Protein AF-A0A8H8IXI6-F1 (afdb_monomer_lite)

Sequence (315 aa):
MAAQLILMHILGVKNQLLLSSFLSTVNYLSDKITDVFVSDLVTPDGDLDQAAFNRTLGPLLLQSGLSMNDQWQRLVDLVQTNMTATNATELDDQSATQLTLIWFFRMQMSSILNSYINFMDNETVADELQQTYSNYQNNYTFAYQDIDPNLNLNIFAGFFWDLIHASVNNARYIMALCGLTFICLATLNLIQSWPRGKCYSSHSFMRLISCPLPTDRFHWASIISRYLMGFCMLLLLLLNVGKYQTYFAPGSAEDESVNKQRAGVFNWIDSNWVLPTLTLAYAIQFVVDTALVYIAVWYTRKSHPSIAKTIEKSH

Foldseek 3Di:
DVVVVVVLLVVLVLLLVLLLVLVVLLVVLVVQLVCLVVPQCDDVVRDRPPVVSCVRNQVSCVVLVHHPVVLVVLLVVLVVVVCVVVVHPDDDPVRNVLSVVLSSLLSSLSSSVSSLCVRPNPVLDDPVLVVLNVCSSPPPVSSSLCVPPVNLPVSSLVSSQVSCVVSVVSSLVSLLVVLVVLLVVLVVLVVVLPDPPDPPDDDDPPCPPPDPDRPQPLSVQLSVLSNVLSVVSVVLSVLCPFPDNTLDFRDPPPPVVRVVRYRSNSVCSVVVCPVVVVVVSVVVSVVSNVVSVVVRVVVVCVVCVVVVVVVVVVD

Radius of gyration: 29.86 Å; chains: 1; bounding box: 89×43×88 Å

pLDDT: mean 72.25, std 13.86, range [38.69, 92.44]

Structure (mmCIF, N/CA/C/O backbone):
data_AF-A0A8H8IXI6-F1
#
_entry.id   AF-A0A8H8IXI6-F1
#
loop_
_atom_site.group_PDB
_atom_site.id
_atom_site.type_symbol
_atom_site.label_atom_id
_atom_site.label_alt_id
_atom_site.label_comp_id
_atom_site.label_asym_id
_atom_site.label_entity_id
_atom_site.label_seq_id
_atom_site.pdbx_PDB_ins_code
_atom_site.Cartn_x
_atom_site.Cartn_y
_atom_site.Cartn_z
_atom_site.occupancy
_atom_site.B_iso_or_equiv
_atom_site.auth_seq_id
_atom_site.auth_comp_id
_atom_site.auth_asym_id
_atom_site.auth_atom_id
_atom_site.pdbx_PDB_model_num
ATOM 1 N N . MET A 1 1 ? 28.473 -10.969 -13.145 1.00 52.31 1 MET A N 1
ATOM 2 C CA . MET A 1 1 ? 27.958 -9.581 -13.181 1.00 52.31 1 MET A CA 1
ATOM 3 C C . MET A 1 1 ? 26.557 -9.497 -13.799 1.00 52.31 1 MET A C 1
ATOM 5 O O . MET A 1 1 ? 25.650 -9.081 -13.097 1.00 52.31 1 MET A O 1
ATOM 9 N N . ALA A 1 2 ? 26.319 -9.977 -15.031 1.00 53.59 2 ALA A N 1
ATOM 10 C CA . ALA A 1 2 ? 24.972 -9.979 -15.639 1.00 53.59 2 ALA A CA 1
ATOM 11 C C . ALA A 1 2 ? 23.914 -10.776 -14.838 1.00 53.59 2 ALA A C 1
ATOM 13 O O . ALA A 1 2 ? 22.802 -10.301 -14.649 1.00 53.59 2 ALA A O 1
ATOM 14 N N . ALA A 1 3 ? 24.277 -11.939 -14.285 1.00 55.31 3 ALA A N 1
ATOM 15 C CA . ALA A 1 3 ? 23.362 -12.753 -13.475 1.00 55.31 3 ALA A CA 1
ATOM 16 C C . ALA A 1 3 ? 22.907 -12.063 -12.170 1.00 55.31 3 ALA A C 1
ATOM 18 O O . ALA A 1 3 ? 21.749 -12.182 -11.787 1.00 55.31 3 ALA A O 1
ATOM 19 N N . GLN A 1 4 ? 23.787 -11.295 -11.516 1.00 60.34 4 GLN A N 1
ATOM 20 C CA . GLN A 1 4 ? 23.442 -10.537 -10.302 1.00 60.34 4 GLN A CA 1
ATOM 21 C C . GLN A 1 4 ? 22.492 -9.373 -10.611 1.00 60.34 4 GLN A C 1
ATOM 23 O O . GLN A 1 4 ? 21.571 -9.114 -9.845 1.00 60.34 4 GLN A O 1
ATOM 28 N N . LEU A 1 5 ? 22.672 -8.716 -11.760 1.00 62.56 5 LEU A N 1
ATOM 29 C CA . LEU A 1 5 ? 21.775 -7.660 -12.235 1.00 62.56 5 LEU A CA 1
ATOM 30 C C . LEU A 1 5 ? 20.372 -8.186 -12.559 1.00 62.56 5 LEU A C 1
ATOM 32 O O . LEU A 1 5 ? 19.386 -7.540 -12.206 1.00 62.56 5 LEU A O 1
ATOM 36 N N . ILE A 1 6 ? 20.285 -9.361 -13.190 1.00 68.31 6 ILE A N 1
ATOM 37 C CA . ILE A 1 6 ? 19.008 -10.023 -13.493 1.00 68.31 6 ILE A CA 1
ATOM 38 C C . ILE A 1 6 ? 18.300 -10.432 -12.198 1.00 68.31 6 ILE A C 1
ATOM 40 O O . ILE A 1 6 ? 17.115 -10.153 -12.040 1.00 68.31 6 ILE A O 1
ATOM 44 N N . LEU A 1 7 ? 19.027 -11.027 -11.247 1.00 68.69 7 LEU A N 1
ATOM 45 C CA . LEU A 1 7 ? 18.467 -11.418 -9.952 1.00 68.69 7 LEU A CA 1
ATOM 46 C C . LEU A 1 7 ? 17.900 -10.206 -9.196 1.00 68.69 7 LEU A C 1
ATOM 48 O O . LEU A 1 7 ? 16.781 -10.265 -8.694 1.00 68.69 7 LEU A O 1
ATOM 52 N N . MET A 1 8 ? 18.639 -9.092 -9.172 1.00 67.25 8 MET A N 1
ATOM 53 C CA . MET A 1 8 ? 18.203 -7.847 -8.535 1.00 67.25 8 MET A CA 1
ATOM 54 C C . MET A 1 8 ? 16.938 -7.270 -9.191 1.00 67.25 8 MET A C 1
ATOM 56 O O . MET A 1 8 ? 16.041 -6.814 -8.487 1.00 67.25 8 MET A O 1
ATOM 60 N N . HIS A 1 9 ? 16.830 -7.338 -10.523 1.00 67.81 9 HIS A N 1
ATOM 61 C CA . HIS A 1 9 ? 15.624 -6.910 -11.241 1.00 67.81 9 HIS A CA 1
ATOM 62 C C . HIS A 1 9 ? 14.419 -7.797 -10.927 1.00 67.81 9 HIS A C 1
ATOM 64 O O . HIS A 1 9 ? 13.338 -7.278 -10.670 1.00 67.81 9 HIS A O 1
ATOM 70 N N . ILE A 1 10 ? 14.595 -9.120 -10.905 1.00 77.06 10 ILE A N 1
ATOM 71 C CA . ILE A 1 10 ? 13.510 -10.063 -10.595 1.00 77.06 10 ILE A CA 1
ATOM 72 C C . ILE A 1 10 ? 13.011 -9.865 -9.161 1.00 77.06 10 ILE A C 1
ATOM 74 O O . ILE A 1 10 ? 11.803 -9.807 -8.939 1.00 77.06 10 ILE A O 1
ATOM 78 N N . LEU A 1 11 ? 13.925 -9.707 -8.198 1.00 71.62 11 LEU A N 1
ATOM 79 C CA . LEU A 1 11 ? 13.585 -9.368 -6.813 1.00 71.62 11 LEU A CA 1
ATOM 80 C C . LEU A 1 11 ? 12.801 -8.055 -6.737 1.00 71.62 11 LEU A C 1
ATOM 82 O O . LEU A 1 11 ? 11.817 -7.960 -6.009 1.00 71.62 11 LEU A O 1
ATOM 86 N N . GLY A 1 12 ? 13.198 -7.064 -7.533 1.00 70.31 12 GLY A N 1
ATOM 87 C CA . GLY A 1 12 ? 12.502 -5.791 -7.573 1.00 70.31 12 GLY A CA 1
ATOM 88 C C . GLY A 1 12 ? 11.086 -5.873 -8.143 1.00 70.31 12 GLY A C 1
ATOM 89 O O . GLY A 1 12 ? 10.153 -5.348 -7.538 1.00 70.31 12 GLY A O 1
ATOM 90 N N . VAL A 1 13 ? 10.908 -6.596 -9.253 1.00 74.88 13 VAL A N 1
ATOM 91 C CA . VAL A 1 13 ? 9.587 -6.848 -9.853 1.00 74.88 13 VAL A CA 1
ATOM 92 C C . VAL A 1 13 ? 8.697 -7.642 -8.898 1.00 74.88 13 VAL A C 1
ATOM 94 O O . VAL A 1 13 ? 7.527 -7.299 -8.745 1.00 74.88 13 VAL A O 1
ATOM 97 N N . LYS A 1 14 ? 9.245 -8.653 -8.207 1.00 81.56 14 LYS A N 1
ATOM 98 C CA . LYS A 1 14 ? 8.522 -9.408 -7.172 1.00 81.56 14 LYS A CA 1
ATOM 99 C C . LYS A 1 14 ? 7.991 -8.467 -6.089 1.00 81.56 14 LYS A C 1
ATOM 101 O O . LYS A 1 14 ? 6.793 -8.470 -5.831 1.00 81.56 14 LYS A O 1
ATOM 106 N N . ASN A 1 15 ? 8.853 -7.647 -5.490 1.00 78.00 15 ASN A N 1
ATOM 107 C CA . ASN A 1 15 ? 8.463 -6.755 -4.394 1.00 78.00 15 ASN A CA 1
ATOM 108 C C . ASN A 1 15 ? 7.409 -5.728 -4.831 1.00 78.00 15 ASN A C 1
ATOM 110 O O . ASN A 1 15 ? 6.482 -5.427 -4.084 1.00 78.00 15 ASN A O 1
ATOM 114 N N . GLN A 1 16 ? 7.517 -5.223 -6.059 1.00 77.00 16 GLN A N 1
ATOM 115 C CA . GLN A 1 16 ? 6.549 -4.286 -6.617 1.00 77.00 16 GLN A CA 1
ATOM 116 C C . GLN A 1 16 ? 5.191 -4.939 -6.902 1.00 77.00 16 GLN A C 1
ATOM 118 O O . GLN A 1 16 ? 4.153 -4.331 -6.646 1.00 77.00 16 GLN A O 1
ATOM 123 N N . LEU A 1 17 ? 5.191 -6.179 -7.399 1.00 81.81 17 LEU A N 1
ATOM 124 C CA . LEU A 1 17 ? 3.972 -6.947 -7.638 1.00 81.81 17 LEU A CA 1
ATOM 125 C C . LEU A 1 17 ? 3.277 -7.312 -6.324 1.00 81.81 17 LEU A C 1
ATOM 127 O O . LEU A 1 17 ? 2.059 -7.176 -6.234 1.00 81.81 17 LEU A O 1
ATOM 131 N N . LEU A 1 18 ? 4.040 -7.709 -5.302 1.00 84.88 18 LEU A N 1
ATOM 132 C CA . LEU A 1 18 ? 3.511 -7.972 -3.963 1.00 84.88 18 LEU A CA 1
ATOM 133 C C . LEU A 1 18 ? 2.895 -6.711 -3.353 1.00 84.88 18 LEU A C 1
ATOM 135 O O . LEU A 1 18 ? 1.753 -6.759 -2.909 1.00 84.88 18 LEU A O 1
ATOM 139 N N . LEU A 1 19 ? 3.593 -5.571 -3.411 1.00 83.88 19 LEU A N 1
ATOM 140 C CA . LEU A 1 19 ? 3.079 -4.302 -2.892 1.00 83.88 19 LEU A CA 1
ATOM 141 C C . LEU A 1 19 ? 1.809 -3.848 -3.623 1.00 83.88 19 LEU A C 1
ATOM 143 O O . LEU A 1 19 ? 0.841 -3.467 -2.977 1.00 83.88 19 LEU A O 1
ATOM 147 N N . SER A 1 20 ? 1.788 -3.900 -4.957 1.00 81.44 20 SER A N 1
ATOM 148 C CA . SER A 1 20 ? 0.610 -3.510 -5.745 1.00 81.44 20 SER A CA 1
ATOM 149 C C . SER A 1 20 ? -0.580 -4.439 -5.486 1.00 81.44 20 SER A C 1
ATOM 151 O O . SER A 1 20 ? -1.699 -3.960 -5.315 1.00 81.44 20 SER A O 1
ATOM 153 N N . SER A 1 21 ? -0.340 -5.750 -5.377 1.00 85.38 21 SER A N 1
ATOM 154 C CA . SER A 1 21 ? -1.388 -6.729 -5.054 1.00 85.38 21 SER A CA 1
ATOM 155 C C . SER A 1 21 ? -1.937 -6.519 -3.643 1.00 85.38 21 SER A C 1
ATOM 157 O O . SER A 1 21 ? -3.152 -6.545 -3.449 1.00 85.38 21 SER A O 1
ATOM 159 N N . PHE A 1 22 ? -1.057 -6.250 -2.676 1.00 88.88 22 PHE A N 1
ATOM 160 C CA . PHE A 1 22 ? -1.434 -5.900 -1.310 1.00 88.88 22 PHE A CA 1
ATOM 161 C C . PHE A 1 22 ? -2.292 -4.632 -1.274 1.00 88.88 22 PHE A C 1
ATOM 163 O O . PHE A 1 22 ? -3.401 -4.677 -0.753 1.00 88.88 22 PHE A O 1
ATOM 170 N N . LEU A 1 23 ? -1.827 -3.530 -1.875 1.00 85.50 23 LEU A N 1
ATOM 171 C CA . LEU A 1 23 ? -2.559 -2.258 -1.890 1.00 85.50 23 LEU A CA 1
ATOM 172 C C . LEU A 1 23 ? -3.927 -2.403 -2.562 1.00 85.50 23 LEU A C 1
ATOM 174 O O . LEU A 1 23 ? -4.925 -1.932 -2.027 1.00 85.50 23 LEU A O 1
ATOM 178 N N . SER A 1 24 ? -4.002 -3.116 -3.689 1.00 85.25 24 SER A N 1
ATOM 179 C CA . SER A 1 24 ? -5.278 -3.384 -4.357 1.00 85.25 24 SER A CA 1
ATOM 180 C C . SER A 1 24 ? -6.221 -4.219 -3.489 1.00 85.25 24 SER A C 1
ATOM 182 O O . SER A 1 24 ? -7.426 -3.979 -3.502 1.00 85.25 24 SER A O 1
ATOM 184 N N . THR A 1 25 ? -5.691 -5.199 -2.753 1.00 87.25 25 THR A N 1
ATOM 185 C CA . THR A 1 25 ? -6.485 -6.052 -1.858 1.00 87.25 25 THR A CA 1
ATOM 186 C C . THR A 1 25 ? -6.991 -5.255 -0.662 1.00 87.25 25 THR A C 1
ATOM 188 O O . THR A 1 25 ? -8.169 -5.341 -0.334 1.00 87.25 25 THR A O 1
ATOM 191 N N . VAL A 1 26 ? -6.132 -4.443 -0.041 1.00 86.81 26 VAL A N 1
ATOM 192 C CA . VAL A 1 26 ? -6.511 -3.594 1.091 1.00 86.81 26 VAL A CA 1
ATOM 193 C C . VAL A 1 26 ? -7.528 -2.541 0.682 1.00 86.81 26 VAL A C 1
ATOM 195 O O . VAL A 1 26 ? -8.508 -2.386 1.396 1.00 86.81 26 VAL A O 1
ATOM 198 N N . ASN A 1 27 ? -7.349 -1.866 -0.456 1.00 85.25 27 ASN A N 1
ATOM 199 C CA . ASN A 1 27 ? -8.327 -0.887 -0.930 1.00 85.25 27 ASN A CA 1
ATOM 200 C C . ASN A 1 27 ? -9.682 -1.556 -1.178 1.00 85.25 27 ASN A C 1
ATOM 202 O O . ASN A 1 27 ? -10.689 -1.107 -0.648 1.00 85.25 27 ASN A O 1
ATOM 206 N N . TYR A 1 28 ? -9.702 -2.700 -1.871 1.00 86.25 28 TYR A N 1
ATOM 207 C CA . TYR A 1 28 ? -10.937 -3.459 -2.082 1.00 86.25 28 TYR A CA 1
ATOM 208 C C . TYR A 1 28 ? -11.609 -3.881 -0.765 1.00 86.25 28 TYR A C 1
ATOM 210 O O . TYR A 1 28 ? -12.820 -3.730 -0.618 1.00 86.25 28 TYR A O 1
ATOM 218 N N . LEU A 1 29 ? -10.840 -4.414 0.191 1.00 85.94 29 LEU A N 1
ATOM 219 C CA . LEU A 1 29 ? -11.365 -4.846 1.487 1.00 85.94 29 LEU A CA 1
ATOM 220 C C . LEU A 1 29 ? -11.863 -3.663 2.318 1.00 85.94 29 LEU A C 1
ATOM 222 O O . LEU A 1 29 ? -12.953 -3.741 2.871 1.00 85.94 29 LEU A O 1
ATOM 226 N N . SER A 1 30 ? -11.087 -2.583 2.397 1.00 85.69 30 SER A N 1
ATOM 227 C CA . SER A 1 30 ? -11.441 -1.367 3.130 1.00 85.69 30 SER A CA 1
ATOM 228 C C . SER A 1 30 ? -12.716 -0.747 2.569 1.00 85.69 30 SER A C 1
ATOM 230 O O . SER A 1 30 ? -13.654 -0.503 3.326 1.00 85.69 30 SER A O 1
ATOM 232 N N . ASP A 1 31 ? -12.797 -0.590 1.246 1.00 84.62 31 ASP A N 1
ATOM 233 C CA . ASP A 1 31 ? -13.971 -0.035 0.573 1.00 84.62 31 ASP A CA 1
ATOM 234 C C . ASP A 1 31 ? -15.195 -0.918 0.813 1.00 84.62 31 ASP A C 1
ATOM 236 O O . ASP A 1 31 ? -16.242 -0.420 1.202 1.00 84.62 31 ASP A O 1
ATOM 240 N N . LYS A 1 32 ? -15.076 -2.245 0.671 1.00 84.00 32 LYS A N 1
ATOM 241 C CA . LYS A 1 32 ? -16.214 -3.157 0.871 1.00 84.00 32 LYS A CA 1
ATOM 242 C C . LYS A 1 32 ? -16.665 -3.254 2.324 1.00 84.00 32 LYS A C 1
ATOM 244 O O . LYS A 1 32 ? -17.862 -3.337 2.573 1.00 84.00 32 LYS A O 1
ATOM 249 N N . ILE A 1 33 ? -15.735 -3.249 3.277 1.00 83.56 33 ILE A N 1
ATOM 250 C CA . ILE A 1 33 ? -16.061 -3.241 4.709 1.00 83.56 33 ILE A CA 1
ATOM 251 C C . ILE A 1 33 ? -16.727 -1.911 5.083 1.00 83.56 33 ILE A C 1
ATOM 253 O O . ILE A 1 33 ? -17.710 -1.913 5.820 1.00 83.56 33 ILE A O 1
ATOM 257 N N . THR A 1 34 ? -16.236 -0.792 4.545 1.00 83.44 34 THR A N 1
ATOM 258 C CA . THR A 1 34 ? -16.829 0.536 4.752 1.00 83.44 34 THR A CA 1
ATOM 259 C C . THR A 1 34 ? -18.205 0.636 4.105 1.00 83.44 34 THR A C 1
ATOM 261 O O . THR A 1 34 ? -19.131 1.085 4.765 1.00 83.44 34 THR A O 1
ATOM 264 N N . ASP A 1 35 ? -18.370 0.154 2.871 1.00 82.19 35 ASP A N 1
ATOM 265 C CA . ASP A 1 35 ? -19.658 0.085 2.176 1.00 82.19 35 ASP A CA 1
ATOM 266 C C . ASP A 1 35 ? -20.678 -0.659 3.039 1.00 82.19 35 ASP A C 1
ATOM 268 O O . ASP A 1 35 ? -21.702 -0.089 3.377 1.00 82.19 35 ASP A O 1
ATOM 272 N N . VAL A 1 36 ? -20.375 -1.884 3.484 1.00 79.25 36 VAL A N 1
ATOM 273 C CA . VAL A 1 36 ? -21.282 -2.668 4.345 1.00 79.25 36 VAL A CA 1
ATOM 274 C C . VAL A 1 36 ? -21.598 -1.922 5.643 1.00 79.25 36 VAL A C 1
ATOM 276 O O . VAL A 1 36 ? -22.738 -1.923 6.102 1.00 79.25 36 VAL A O 1
ATOM 279 N N . PHE A 1 37 ? -20.609 -1.251 6.232 1.00 75.31 37 PHE A N 1
ATOM 280 C CA . PHE A 1 37 ? -20.805 -0.496 7.464 1.00 75.31 37 PHE A CA 1
ATOM 281 C C . PHE A 1 37 ? -21.613 0.801 7.264 1.00 75.31 37 PHE A C 1
ATOM 283 O O . PHE A 1 37 ? -22.289 1.250 8.178 1.00 75.31 37 PHE A O 1
ATOM 290 N N . VAL A 1 38 ? -21.577 1.423 6.089 1.00 72.56 38 VAL A N 1
ATOM 291 C CA . VAL A 1 38 ? -22.295 2.680 5.821 1.00 72.56 38 VAL A CA 1
ATOM 292 C C . VAL A 1 38 ? -23.664 2.425 5.177 1.00 72.56 38 VAL A C 1
ATOM 294 O O . VAL A 1 38 ? -24.621 3.130 5.487 1.00 72.56 38 VAL A O 1
ATOM 297 N N . SER A 1 39 ? -23.781 1.425 4.298 1.00 65.44 39 SER A N 1
ATOM 298 C CA . SER A 1 39 ? -24.982 1.140 3.503 1.00 65.44 39 SER A CA 1
ATOM 299 C C . SER A 1 39 ? -25.914 0.103 4.123 1.00 65.44 39 SER A C 1
ATOM 301 O O . SER A 1 39 ? -27.126 0.279 4.040 1.00 65.44 39 SER A O 1
ATOM 303 N N . ASP A 1 40 ? -25.390 -0.959 4.749 1.00 56.59 40 ASP A N 1
ATOM 304 C CA . ASP A 1 40 ? -26.217 -2.068 5.272 1.00 56.59 40 ASP A CA 1
ATOM 305 C C . ASP A 1 40 ? -26.633 -1.862 6.742 1.00 56.59 40 ASP A C 1
ATOM 307 O O . ASP A 1 40 ? -27.417 -2.634 7.294 1.00 56.59 40 ASP A O 1
ATOM 311 N N . LEU A 1 41 ? -26.144 -0.789 7.372 1.00 51.50 41 LEU A N 1
ATOM 312 C CA . LEU A 1 41 ? -26.546 -0.329 8.706 1.00 51.50 41 LEU A CA 1
ATOM 313 C C . LEU A 1 41 ? -27.837 0.511 8.695 1.00 51.50 41 LEU A C 1
ATOM 315 O O . LEU A 1 41 ? -28.390 0.777 9.759 1.00 51.50 41 LEU A O 1
ATOM 319 N N . VAL A 1 42 ? -28.337 0.912 7.519 1.00 48.31 42 VAL A N 1
ATOM 320 C CA . VAL A 1 42 ? -29.533 1.758 7.385 1.00 48.31 42 VAL A CA 1
ATOM 321 C C . VAL A 1 42 ? -30.536 1.098 6.440 1.00 48.31 42 VAL A C 1
ATOM 323 O O . VAL A 1 42 ? -30.567 1.366 5.239 1.00 48.31 42 VAL A O 1
ATOM 326 N N . THR A 1 43 ? -31.402 0.235 6.975 1.00 50.81 43 THR A N 1
ATOM 327 C CA . THR A 1 43 ? -32.654 -0.086 6.274 1.00 50.81 43 THR A CA 1
ATOM 328 C C . THR A 1 43 ? -33.585 1.138 6.298 1.00 50.81 43 THR A C 1
ATOM 330 O O . THR A 1 43 ? -33.440 2.004 7.164 1.00 50.81 43 THR A O 1
ATOM 333 N N . PRO A 1 44 ? -34.573 1.239 5.385 1.00 48.62 44 PRO A N 1
ATOM 334 C CA . PRO A 1 44 ? -35.566 2.321 5.400 1.00 48.62 44 PRO A CA 1
ATOM 335 C C . PRO A 1 44 ? -36.334 2.460 6.727 1.00 48.62 44 PRO A C 1
ATOM 337 O O . PRO A 1 44 ? -36.864 3.535 6.999 1.00 48.62 44 PRO A O 1
ATOM 340 N N . ASP A 1 45 ? -36.361 1.397 7.539 1.00 50.09 45 ASP A N 1
ATOM 341 C CA . ASP A 1 45 ? -37.019 1.331 8.848 1.00 50.09 45 ASP A CA 1
ATOM 342 C C . ASP A 1 45 ? -36.043 1.488 10.038 1.00 50.09 45 ASP A C 1
ATOM 344 O O . ASP A 1 45 ? -36.475 1.480 11.187 1.00 50.09 45 ASP A O 1
ATOM 348 N N . GLY A 1 46 ? -34.738 1.673 9.791 1.00 52.94 46 GLY A N 1
ATOM 349 C CA . GLY A 1 46 ? -33.726 1.914 10.829 1.00 52.94 46 GLY A CA 1
ATOM 350 C C . GLY A 1 46 ? -33.211 0.670 11.564 1.00 52.94 46 GLY A C 1
ATOM 351 O O . GLY A 1 46 ? -32.343 0.803 12.424 1.00 52.94 46 GLY A O 1
ATOM 352 N N . ASP A 1 47 ? -33.687 -0.528 11.213 1.00 53.91 47 ASP A N 1
ATOM 353 C CA . ASP A 1 47 ? -33.223 -1.788 11.799 1.00 53.91 47 ASP A CA 1
ATOM 354 C C . ASP A 1 47 ? -32.048 -2.389 11.014 1.00 53.91 47 ASP A C 1
ATOM 356 O O . ASP A 1 47 ? -32.060 -2.493 9.785 1.00 53.91 47 ASP A O 1
ATOM 360 N N . LEU A 1 48 ? -31.032 -2.841 11.745 1.00 60.28 48 LEU A N 1
ATOM 361 C CA . LEU A 1 48 ? -29.913 -3.619 11.221 1.00 60.28 48 LEU A CA 1
ATOM 362 C C . LEU A 1 48 ? -30.400 -4.981 10.711 1.00 60.28 48 LEU A C 1
ATOM 364 O O . LEU A 1 48 ? -30.780 -5.842 11.510 1.00 60.28 48 LEU A O 1
ATOM 368 N N . ASP A 1 49 ? -30.295 -5.238 9.403 1.00 66.75 49 ASP A N 1
ATOM 369 C CA . ASP A 1 49 ? -30.398 -6.606 8.885 1.00 66.75 49 ASP A CA 1
ATOM 370 C C . ASP A 1 49 ? -29.117 -7.371 9.248 1.00 66.75 49 ASP A C 1
ATOM 372 O O . ASP A 1 49 ? -28.173 -7.509 8.467 1.00 66.75 49 ASP A O 1
ATOM 376 N N . GLN A 1 50 ? -29.083 -7.873 10.484 1.00 65.81 50 GLN A N 1
ATOM 377 C CA . GLN A 1 50 ? -27.970 -8.653 11.023 1.00 65.81 50 GLN A CA 1
ATOM 378 C C . GLN A 1 50 ? -27.639 -9.873 10.154 1.00 65.81 50 GLN A C 1
ATOM 380 O O . GLN A 1 50 ? -26.483 -10.303 10.108 1.00 65.81 50 GLN A O 1
ATOM 385 N N . ALA A 1 51 ? -28.631 -10.443 9.460 1.00 67.31 51 ALA A N 1
ATOM 386 C CA . ALA A 1 51 ? -28.415 -11.591 8.596 1.00 67.31 51 ALA A CA 1
ATOM 387 C C . ALA A 1 51 ? -27.676 -11.180 7.318 1.00 67.31 51 ALA A C 1
ATOM 389 O O . ALA A 1 51 ? -26.718 -11.859 6.949 1.00 67.31 51 ALA A O 1
ATOM 390 N N . ALA A 1 52 ? -28.068 -10.074 6.677 1.00 66.94 52 ALA A N 1
ATOM 391 C CA . ALA A 1 52 ? -27.355 -9.519 5.526 1.00 66.94 52 ALA A CA 1
ATOM 392 C C . ALA A 1 52 ? -25.946 -9.043 5.904 1.00 66.94 52 ALA A C 1
ATOM 394 O O . ALA A 1 52 ? -24.978 -9.439 5.254 1.00 66.94 52 ALA A O 1
ATOM 395 N N . PHE A 1 53 ? -25.814 -8.312 7.013 1.00 71.44 53 PHE A N 1
ATOM 396 C CA . PHE A 1 53 ? -24.531 -7.841 7.531 1.00 71.44 53 PHE A CA 1
ATOM 397 C C . PHE A 1 53 ? -23.543 -8.997 7.748 1.00 71.44 53 PHE A C 1
ATOM 399 O O . PHE A 1 53 ? -22.417 -8.966 7.253 1.00 71.44 53 PHE A O 1
ATOM 406 N N . ASN A 1 54 ? -23.978 -10.077 8.407 1.00 75.44 54 ASN A N 1
ATOM 407 C CA . ASN A 1 54 ? -23.136 -11.253 8.634 1.00 75.44 54 ASN A CA 1
ATOM 408 C C . ASN A 1 54 ? -22.803 -11.997 7.325 1.00 75.44 54 ASN A C 1
ATOM 410 O O . ASN A 1 54 ? -21.679 -12.469 7.137 1.00 75.44 54 ASN A O 1
ATOM 414 N N . ARG A 1 55 ? -23.754 -12.075 6.383 1.00 78.44 55 ARG A N 1
ATOM 415 C CA . ARG A 1 55 ? -23.545 -12.742 5.087 1.00 78.44 55 ARG A CA 1
ATOM 416 C C . ARG A 1 55 ? -22.521 -12.027 4.213 1.00 78.44 55 ARG A C 1
ATOM 418 O O . ARG A 1 55 ? -21.825 -12.704 3.459 1.00 78.44 55 ARG A O 1
ATOM 425 N N . THR A 1 56 ? -22.440 -10.702 4.307 1.00 80.88 56 THR A N 1
ATOM 426 C CA . THR A 1 56 ? -21.545 -9.883 3.482 1.00 80.88 56 THR A CA 1
ATOM 427 C C . THR A 1 56 ?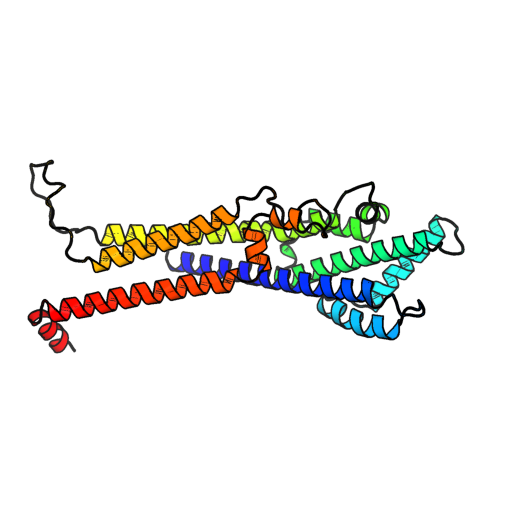 -20.197 -9.654 4.162 1.00 80.88 56 THR A C 1
ATOM 429 O O . THR A 1 56 ? -19.156 -9.832 3.529 1.00 80.88 56 THR A O 1
ATOM 432 N N . LEU A 1 57 ? -20.184 -9.339 5.462 1.00 81.50 57 LEU A N 1
ATOM 433 C CA . LEU A 1 57 ? -18.951 -9.070 6.205 1.00 81.50 57 LEU A CA 1
ATOM 434 C C . LEU A 1 57 ? -18.154 -10.349 6.501 1.00 81.50 57 LEU A C 1
ATOM 436 O O . LEU A 1 57 ? -16.927 -10.340 6.424 1.00 81.50 57 LEU A O 1
ATOM 440 N N . GLY A 1 58 ? -18.831 -11.467 6.784 1.00 84.31 58 GLY A N 1
ATOM 441 C CA . GLY A 1 58 ? -18.183 -12.739 7.117 1.00 84.31 58 GLY A CA 1
ATOM 442 C C . GLY A 1 58 ? -17.170 -13.212 6.063 1.00 84.31 58 GLY A C 1
ATOM 443 O O . GLY A 1 58 ? -16.014 -13.455 6.411 1.00 84.31 58 GLY A O 1
ATOM 444 N N . PRO A 1 59 ? -17.544 -13.308 4.773 1.00 87.88 59 PRO A N 1
ATOM 445 C CA . PRO A 1 59 ? -16.612 -13.664 3.704 1.00 87.88 59 PRO A CA 1
ATOM 446 C C . PRO A 1 59 ? -15.448 -12.678 3.535 1.00 87.88 59 PRO A C 1
ATOM 448 O O . PRO A 1 59 ? -14.327 -13.113 3.279 1.00 87.88 59 PRO A O 1
ATOM 451 N N . LEU A 1 60 ? -15.690 -11.372 3.701 1.00 86.69 60 LEU A N 1
ATOM 452 C CA . LEU A 1 60 ? -14.655 -10.337 3.578 1.00 86.69 60 LEU A CA 1
ATOM 453 C C . LEU A 1 60 ? -13.616 -10.442 4.699 1.00 86.69 60 LEU A C 1
ATOM 455 O O . LEU A 1 60 ? -12.416 -10.361 4.444 1.00 86.69 60 LEU A O 1
ATOM 459 N N . LEU A 1 61 ? -14.067 -10.686 5.931 1.00 87.44 61 LEU A N 1
ATOM 460 C CA . LEU A 1 61 ? -13.183 -10.927 7.069 1.00 87.44 61 LEU A CA 1
ATOM 461 C C . LEU A 1 61 ? -12.397 -12.222 6.910 1.00 87.44 61 LEU A C 1
ATOM 463 O O . LEU A 1 61 ? -11.195 -12.245 7.155 1.00 87.44 61 LEU A O 1
ATOM 467 N N . LEU A 1 62 ? -13.036 -13.286 6.424 1.00 89.06 62 LEU A N 1
ATOM 468 C CA . LEU A 1 62 ? -12.332 -14.535 6.143 1.00 89.06 62 LEU A CA 1
ATOM 469 C C . LEU A 1 62 ? -11.249 -14.347 5.076 1.00 89.06 62 LEU A C 1
ATOM 471 O O . LEU A 1 62 ? -10.170 -14.925 5.202 1.00 89.06 62 LEU A O 1
ATOM 475 N N . GLN A 1 63 ? -11.492 -13.506 4.066 1.00 86.81 63 GLN A N 1
ATOM 476 C CA . GLN A 1 63 ? -10.492 -13.167 3.053 1.00 86.81 63 GLN A CA 1
ATOM 477 C C . GLN A 1 63 ? -9.272 -12.443 3.649 1.00 86.81 63 GLN A C 1
ATOM 479 O O . GLN A 1 63 ? -8.160 -12.636 3.160 1.00 86.81 63 GLN A O 1
ATOM 484 N N . SER A 1 64 ? -9.449 -11.670 4.723 1.00 86.25 64 SER A N 1
ATOM 485 C CA . SER A 1 64 ? -8.349 -11.059 5.479 1.00 86.25 64 SER A CA 1
ATOM 486 C C . SER A 1 64 ? -7.823 -11.923 6.632 1.00 86.25 64 SER A C 1
ATOM 488 O O . SER A 1 64 ? -6.973 -11.483 7.407 1.00 86.25 64 SER A O 1
ATOM 490 N N . GLY A 1 65 ? -8.285 -13.172 6.755 1.00 86.50 65 GLY A N 1
ATOM 491 C CA . GLY A 1 65 ? -7.851 -14.106 7.796 1.00 86.50 65 GLY A CA 1
ATOM 492 C C . GLY A 1 65 ? -8.440 -13.828 9.183 1.00 86.50 65 GLY A C 1
ATOM 493 O O . GLY A 1 65 ? -7.890 -14.279 10.185 1.00 86.50 65 GLY A O 1
ATOM 494 N N . LEU A 1 66 ? -9.537 -13.078 9.261 1.00 90.38 66 LEU A N 1
ATOM 495 C CA . LEU A 1 66 ? -10.281 -12.806 10.486 1.00 90.38 66 LEU A CA 1
ATOM 496 C C . LEU A 1 66 ? -11.547 -13.664 10.548 1.00 90.38 66 LEU A C 1
ATOM 498 O O . LEU A 1 66 ? -12.209 -13.907 9.540 1.00 90.38 66 LEU A O 1
ATOM 502 N N . SER A 1 67 ? -11.919 -14.101 11.750 1.00 90.56 67 SER A N 1
ATOM 503 C CA . SER A 1 67 ? -13.204 -14.763 11.971 1.00 90.56 67 SER A CA 1
ATOM 504 C C . SER A 1 67 ? -14.240 -13.745 12.455 1.00 90.56 67 SER A C 1
ATOM 506 O O . SER A 1 67 ? -13.965 -12.929 13.338 1.00 90.56 67 SER A O 1
ATOM 508 N N . MET A 1 68 ? -15.443 -13.784 11.877 1.00 86.00 68 MET A N 1
ATOM 509 C CA . MET A 1 68 ? -16.527 -12.876 12.271 1.00 86.00 68 MET A CA 1
ATOM 510 C C . MET A 1 68 ? -16.931 -13.076 13.736 1.00 86.00 68 MET A C 1
ATOM 512 O O . MET A 1 68 ? -17.183 -12.107 14.443 1.00 86.00 68 MET A O 1
ATOM 516 N N . ASN A 1 69 ? -16.929 -14.323 14.213 1.00 86.94 69 ASN A N 1
ATOM 517 C CA . ASN A 1 69 ? -17.276 -14.643 15.597 1.00 86.94 69 ASN A CA 1
ATOM 518 C C . ASN A 1 69 ? -16.293 -14.008 16.589 1.00 86.94 69 ASN A C 1
ATOM 520 O O . ASN A 1 69 ? -16.729 -13.426 17.579 1.00 86.94 69 ASN A O 1
ATOM 524 N N . ASP A 1 70 ? -14.987 -14.056 16.304 1.00 89.94 70 ASP A N 1
ATOM 525 C CA . ASP A 1 70 ? -13.987 -13.431 17.175 1.00 89.94 70 ASP A CA 1
ATOM 526 C C . ASP A 1 70 ? -14.112 -11.905 17.151 1.00 89.94 70 ASP A C 1
ATOM 528 O O . ASP A 1 70 ? -13.995 -11.259 18.190 1.00 89.94 70 ASP A O 1
ATOM 532 N N . GLN A 1 71 ? -14.371 -11.311 15.979 1.00 88.56 71 GLN A N 1
ATOM 533 C CA . GLN A 1 71 ? -14.572 -9.862 15.877 1.00 88.56 71 GLN A CA 1
ATOM 534 C C . GLN A 1 71 ? -15.835 -9.413 16.609 1.00 88.56 71 GLN A C 1
ATOM 536 O O . GLN A 1 71 ? -15.805 -8.391 17.293 1.00 88.56 71 GLN A O 1
ATOM 541 N N . TRP A 1 72 ? -16.919 -10.180 16.516 1.00 86.00 72 TRP A N 1
ATOM 542 C CA . TRP A 1 72 ? -18.144 -9.908 17.257 1.00 86.00 72 TRP A CA 1
ATOM 543 C C . TRP A 1 72 ? -17.921 -9.998 18.766 1.00 86.00 72 TRP A C 1
ATOM 545 O O . TRP A 1 72 ? -18.299 -9.089 19.500 1.00 86.00 72 TRP A O 1
ATOM 555 N N . GLN A 1 73 ? -17.230 -11.042 19.233 1.00 88.94 73 GLN A N 1
ATOM 556 C CA . GLN A 1 73 ? -16.910 -11.182 20.650 1.00 88.94 73 GLN A CA 1
ATOM 557 C C . GLN A 1 73 ? -16.070 -10.003 21.158 1.00 88.94 73 GLN A C 1
ATOM 559 O O . GLN A 1 73 ? -16.359 -9.465 22.220 1.00 88.94 73 GLN A O 1
ATOM 564 N N . ARG A 1 74 ? -15.101 -9.521 20.369 1.00 88.69 74 ARG A N 1
ATOM 565 C CA . ARG A 1 74 ? -14.309 -8.328 20.717 1.00 88.69 74 ARG A CA 1
ATOM 566 C C . ARG A 1 74 ? -15.155 -7.065 20.867 1.00 88.69 74 ARG A C 1
ATOM 568 O O . ARG A 1 74 ? -14.838 -6.240 21.719 1.00 88.69 74 ARG A O 1
ATOM 575 N N . LEU A 1 75 ? -16.201 -6.894 20.057 1.00 87.62 75 LEU A N 1
ATOM 576 C CA . LEU A 1 75 ? -17.143 -5.782 20.215 1.00 87.62 75 LEU A CA 1
ATOM 577 C C . LEU A 1 75 ? -17.929 -5.916 21.523 1.00 87.62 75 LEU A C 1
ATOM 579 O O . LEU A 1 75 ? -18.030 -4.952 22.278 1.00 87.62 75 LEU A O 1
ATOM 583 N N . VAL A 1 76 ? -18.449 -7.113 21.804 1.00 87.69 76 VAL A N 1
ATOM 584 C CA . VAL A 1 76 ? -19.190 -7.402 23.041 1.00 87.69 76 VAL A CA 1
ATOM 585 C C . VAL A 1 76 ? -18.316 -7.146 24.271 1.00 87.69 76 VAL A C 1
ATOM 587 O O . VAL A 1 76 ? -18.749 -6.461 25.195 1.00 87.69 76 VAL A O 1
ATOM 590 N N . ASP A 1 77 ? -17.067 -7.612 24.256 1.00 90.00 77 ASP A N 1
ATOM 591 C CA . ASP A 1 77 ? -16.111 -7.411 25.346 1.00 90.00 77 ASP A CA 1
ATOM 592 C C . ASP A 1 77 ? -15.781 -5.920 25.538 1.00 90.00 77 ASP A C 1
ATOM 594 O O . ASP A 1 77 ? -15.693 -5.440 26.671 1.00 90.00 77 ASP A O 1
ATOM 598 N N . LEU A 1 78 ? -15.637 -5.160 24.444 1.00 87.56 78 LEU A N 1
ATOM 599 C CA . LEU A 1 78 ? -15.409 -3.711 24.474 1.00 87.56 78 LEU A CA 1
ATOM 600 C C . LEU A 1 78 ? -16.589 -2.977 25.133 1.00 87.56 78 LEU A C 1
ATOM 602 O O . LEU A 1 78 ? -16.392 -2.145 26.021 1.00 87.56 78 LEU A O 1
ATOM 606 N N . VAL A 1 79 ? -17.809 -3.321 24.717 1.00 87.31 79 VAL A N 1
ATOM 607 C CA . VAL A 1 79 ? -19.067 -2.783 25.247 1.00 87.31 79 VAL A CA 1
ATOM 608 C C . VAL A 1 79 ? -19.209 -3.100 26.735 1.00 87.31 79 VAL A C 1
ATOM 610 O O . VAL A 1 79 ? -19.439 -2.200 27.544 1.00 87.31 79 VAL A O 1
ATOM 613 N N . GLN A 1 80 ? -18.991 -4.357 27.119 1.00 87.44 80 GLN A N 1
ATOM 614 C CA . GLN A 1 80 ? -19.078 -4.796 28.507 1.00 87.44 80 GLN A CA 1
ATOM 615 C C . GLN A 1 80 ? -18.033 -4.104 29.389 1.00 87.44 80 GLN A C 1
ATOM 617 O O . GLN A 1 80 ? -18.368 -3.606 30.464 1.00 87.44 80 GLN A O 1
ATOM 622 N N . THR A 1 81 ? -16.785 -4.010 28.925 1.00 86.75 81 THR A N 1
ATOM 623 C CA . THR A 1 81 ? -15.707 -3.340 29.665 1.00 86.75 81 THR A CA 1
ATOM 624 C C . THR A 1 81 ? -16.042 -1.868 29.907 1.00 86.75 81 THR A C 1
ATOM 626 O O . THR A 1 81 ? -15.899 -1.387 31.032 1.00 86.75 81 THR A O 1
ATOM 629 N N . ASN A 1 82 ? -16.565 -1.160 28.901 1.00 85.38 82 ASN A N 1
ATOM 630 C CA . ASN A 1 82 ? -16.937 0.247 29.059 1.00 85.38 82 ASN A CA 1
ATOM 631 C C . ASN A 1 82 ? -18.120 0.437 30.031 1.00 85.38 82 ASN A C 1
ATOM 633 O O . ASN A 1 82 ? -18.055 1.281 30.928 1.00 85.38 82 ASN A O 1
ATOM 637 N N . MET A 1 83 ? -19.164 -0.395 29.936 1.00 84.62 83 MET A N 1
ATOM 638 C CA . MET A 1 83 ? -20.291 -0.350 30.882 1.00 84.62 83 MET A CA 1
ATOM 639 C C . MET A 1 83 ? -19.842 -0.601 32.326 1.00 84.62 83 MET A C 1
ATOM 641 O O . MET A 1 83 ? -20.256 0.113 33.239 1.00 84.62 83 MET A O 1
ATOM 645 N N . THR A 1 84 ? -18.935 -1.562 32.544 1.00 85.94 84 THR A N 1
ATOM 646 C CA . THR A 1 84 ? -18.389 -1.817 33.888 1.00 85.94 84 THR A CA 1
ATOM 647 C C . THR A 1 84 ? -17.537 -0.661 34.410 1.00 85.94 84 THR A C 1
ATOM 649 O O . THR A 1 84 ? -17.604 -0.351 35.596 1.00 85.94 84 THR A O 1
ATOM 652 N N . ALA A 1 85 ? -16.773 0.014 33.547 1.00 82.25 85 ALA A N 1
ATOM 653 C CA . ALA A 1 85 ? -15.941 1.151 33.939 1.00 82.25 85 ALA A CA 1
ATOM 654 C C . ALA A 1 85 ? -16.770 2.394 34.307 1.00 82.25 85 ALA A C 1
ATOM 656 O O . ALA A 1 85 ? -16.372 3.172 35.174 1.00 82.25 85 ALA A O 1
ATOM 657 N N . THR A 1 86 ? -17.926 2.573 33.668 1.00 82.50 86 THR A N 1
ATOM 658 C CA . THR A 1 86 ? -18.827 3.716 33.880 1.00 82.50 86 THR A CA 1
ATOM 659 C C . THR A 1 86 ? -19.940 3.436 34.895 1.00 82.50 86 THR A C 1
ATOM 661 O O . THR A 1 86 ? -20.685 4.351 35.241 1.00 82.50 86 THR A O 1
ATOM 664 N N . ASN A 1 87 ? -20.045 2.201 35.410 1.00 82.25 87 ASN A N 1
ATOM 665 C CA . ASN A 1 87 ? -21.184 1.714 36.202 1.00 82.25 87 ASN A CA 1
ATOM 666 C C . ASN A 1 87 ? -22.541 1.967 35.516 1.00 82.25 87 ASN A C 1
ATOM 668 O O . ASN A 1 87 ? -23.560 2.163 36.184 1.00 82.25 87 ASN A O 1
ATOM 672 N N . ALA A 1 88 ? -22.552 1.983 34.183 1.00 81.00 88 ALA A N 1
ATOM 673 C CA . ALA A 1 88 ? -23.755 2.175 33.393 1.00 81.00 88 ALA A CA 1
ATOM 674 C C . ALA A 1 88 ? -24.520 0.851 33.256 1.00 81.00 88 ALA A C 1
ATOM 676 O O . ALA A 1 88 ? -23.928 -0.223 33.153 1.00 81.00 88 ALA A O 1
ATOM 677 N N . THR A 1 89 ? -25.850 0.933 33.263 1.00 77.88 89 THR A N 1
ATOM 678 C CA . THR A 1 89 ? -26.739 -0.221 33.022 1.00 77.88 89 THR A CA 1
ATOM 679 C C . THR A 1 89 ? -27.192 -0.316 31.569 1.00 77.88 89 THR A C 1
ATOM 681 O O . THR A 1 89 ? -27.599 -1.386 31.128 1.00 77.88 89 THR A O 1
ATOM 684 N N . GLU A 1 90 ? -27.075 0.784 30.828 1.00 81.00 90 GLU A N 1
ATOM 685 C CA . GLU A 1 90 ? -27.422 0.909 29.420 1.00 81.00 90 GLU A CA 1
ATOM 686 C C . GLU A 1 90 ? -26.439 1.879 28.756 1.00 81.00 90 GLU A C 1
ATOM 688 O O . GLU A 1 90 ? -25.900 2.777 29.412 1.00 81.00 90 GLU A O 1
ATOM 693 N N . LEU A 1 91 ? -26.179 1.664 27.469 1.00 79.69 91 LEU A N 1
ATOM 694 C CA . LEU A 1 91 ? -25.348 2.541 26.658 1.00 79.69 91 LEU A CA 1
ATOM 695 C C . LEU A 1 91 ? -26.200 3.653 26.061 1.00 79.69 91 LEU A C 1
ATOM 697 O O . LEU A 1 91 ? -27.226 3.374 25.451 1.00 79.69 91 LEU A O 1
ATOM 701 N N . ASP A 1 92 ? -25.745 4.897 26.192 1.00 83.56 92 ASP A N 1
ATOM 702 C CA . ASP A 1 92 ? -26.310 5.970 25.383 1.00 83.56 92 ASP A CA 1
ATOM 703 C C . ASP A 1 92 ? -25.939 5.788 23.896 1.00 83.56 92 ASP A C 1
ATOM 705 O O . ASP A 1 92 ? -24.928 5.163 23.547 1.00 83.56 92 ASP A O 1
ATOM 709 N N . ASP A 1 93 ? -26.768 6.343 23.008 1.00 77.94 93 ASP A N 1
ATOM 710 C CA . ASP A 1 93 ? -26.615 6.204 21.553 1.00 77.94 93 ASP A CA 1
ATOM 711 C C . ASP A 1 93 ? -25.253 6.721 21.055 1.00 77.94 93 ASP A C 1
ATOM 713 O O . ASP A 1 93 ? -24.658 6.186 20.112 1.00 77.94 93 ASP A O 1
ATOM 717 N N . GLN A 1 94 ? -24.723 7.758 21.709 1.00 80.19 94 GLN A N 1
ATOM 718 C CA . GLN A 1 94 ? -23.456 8.379 21.340 1.00 80.19 94 GLN A CA 1
ATOM 719 C C . GLN A 1 94 ? -22.267 7.464 21.663 1.00 80.19 94 GLN A C 1
ATOM 721 O O . GLN A 1 94 ? -21.393 7.255 20.821 1.00 80.19 94 GLN A O 1
ATOM 726 N N . SER A 1 95 ? -22.248 6.880 22.854 1.00 82.12 95 SER A N 1
ATOM 727 C CA . SER A 1 95 ? -21.236 5.942 23.329 1.00 82.12 95 SER A CA 1
ATOM 728 C C . SER A 1 95 ? -21.319 4.629 22.556 1.00 82.12 95 SER A C 1
ATOM 730 O O . SER A 1 95 ? -20.284 4.052 22.223 1.00 82.12 95 SER A O 1
ATOM 732 N N . ALA A 1 96 ? -22.528 4.183 22.194 1.00 80.38 96 ALA A N 1
ATOM 733 C CA . ALA A 1 96 ? -22.723 3.021 21.329 1.00 80.38 96 ALA A CA 1
ATOM 734 C C . ALA A 1 96 ? -22.102 3.253 19.945 1.00 80.38 96 ALA A C 1
ATOM 736 O O . ALA A 1 96 ? -21.339 2.416 19.451 1.00 80.38 96 ALA A O 1
ATOM 737 N N . THR A 1 97 ? -22.342 4.427 19.356 1.00 80.88 97 THR A N 1
ATOM 738 C CA . THR A 1 97 ? -21.749 4.822 18.071 1.00 80.88 97 THR A CA 1
ATOM 739 C C . THR A 1 97 ? -20.223 4.896 18.160 1.00 80.88 97 THR A C 1
ATOM 741 O O . THR A 1 97 ? -19.522 4.324 17.326 1.00 80.88 97 THR A O 1
ATOM 744 N N . GLN A 1 98 ? -19.684 5.533 19.204 1.00 82.94 98 GLN A N 1
ATOM 745 C CA . GLN A 1 98 ? -18.238 5.658 19.413 1.00 82.94 98 GLN A CA 1
ATOM 746 C C . GLN A 1 98 ? -17.547 4.299 19.568 1.00 82.94 98 GLN A C 1
ATOM 748 O O . GLN A 1 98 ? -16.535 4.046 18.918 1.00 82.94 98 GLN A O 1
ATOM 753 N N . LEU A 1 99 ? -18.095 3.400 20.389 1.00 86.25 99 LEU A N 1
ATOM 754 C CA . LEU A 1 99 ? -17.544 2.056 20.577 1.00 86.25 99 LEU A CA 1
ATOM 755 C C . LEU A 1 99 ? -17.564 1.240 19.286 1.00 86.25 99 LEU A C 1
ATOM 757 O O . LEU A 1 99 ? -16.597 0.538 18.984 1.00 86.25 99 LEU A O 1
ATOM 761 N N . THR A 1 100 ? -18.639 1.365 18.510 1.00 83.94 100 THR A N 1
ATOM 762 C CA . THR A 1 100 ? -18.766 0.679 17.222 1.00 83.94 100 THR A CA 1
ATOM 763 C C . THR A 1 100 ? -17.729 1.198 16.221 1.00 83.94 100 THR A C 1
ATOM 765 O O . THR A 1 100 ? -17.093 0.397 15.538 1.00 83.94 100 THR A O 1
ATOM 768 N N . LEU A 1 101 ? -17.471 2.511 16.187 1.00 84.06 101 LEU A N 1
ATOM 769 C CA . LEU A 1 101 ? -16.407 3.099 15.365 1.00 84.06 101 LEU A CA 1
ATOM 770 C C . LEU A 1 101 ? -15.008 2.637 15.804 1.00 84.06 101 LEU A C 1
ATOM 772 O O . LEU A 1 101 ? -14.194 2.269 14.959 1.00 84.06 101 LEU A O 1
ATOM 776 N N . ILE A 1 102 ? -14.730 2.582 17.113 1.00 88.25 102 ILE A N 1
ATOM 777 C CA . ILE A 1 102 ? -13.455 2.056 17.641 1.00 88.25 102 ILE A CA 1
ATOM 778 C C . ILE A 1 102 ? -13.247 0.613 17.191 1.00 88.25 102 ILE A C 1
ATOM 780 O O . ILE A 1 102 ? -12.169 0.244 16.720 1.00 88.25 102 ILE A O 1
ATOM 784 N N . TRP A 1 103 ? -14.279 -0.215 17.336 1.00 89.69 103 TRP A N 1
ATOM 785 C CA . TRP A 1 103 ? -14.243 -1.601 16.895 1.00 89.69 103 TRP A CA 1
ATOM 786 C C . TRP A 1 103 ? -14.009 -1.718 15.386 1.00 89.69 103 TRP A C 1
ATOM 788 O O . TRP A 1 103 ? -13.163 -2.508 14.965 1.00 89.69 103 TRP A O 1
ATOM 798 N N . PHE A 1 104 ? -14.687 -0.898 14.583 1.00 86.62 104 PHE A N 1
ATOM 799 C CA . PHE A 1 104 ? -14.516 -0.857 13.134 1.00 86.62 104 PHE A CA 1
ATOM 800 C C . PHE A 1 104 ? -13.068 -0.544 12.730 1.00 86.62 104 PHE A C 1
ATOM 802 O O . PHE A 1 104 ? -12.471 -1.297 11.959 1.00 86.62 104 PHE A O 1
ATOM 809 N N . PHE A 1 105 ? -12.453 0.497 13.301 1.00 87.62 105 PHE A N 1
ATOM 810 C CA . PHE A 1 105 ? -11.054 0.825 13.009 1.00 87.62 105 PHE A CA 1
ATOM 811 C C . PHE A 1 105 ? -10.086 -0.271 13.464 1.00 87.62 105 PHE A C 1
ATOM 813 O O . PHE A 1 105 ? -9.151 -0.618 12.739 1.00 87.62 105 PHE A O 1
ATOM 820 N N . ARG A 1 106 ? -10.323 -0.882 14.632 1.00 91.19 106 ARG A N 1
ATOM 821 C CA . ARG A 1 106 ? -9.521 -2.019 15.114 1.00 91.19 106 ARG A CA 1
ATOM 822 C C . ARG A 1 106 ? -9.601 -3.214 14.173 1.00 91.19 106 ARG A C 1
ATOM 824 O O . ARG A 1 106 ? -8.568 -3.812 13.869 1.00 91.19 106 ARG A O 1
ATOM 831 N N . MET A 1 107 ? -10.799 -3.537 13.697 1.00 90.31 107 MET A N 1
ATOM 832 C CA . MET A 1 107 ? -11.036 -4.603 12.728 1.00 90.31 107 MET A CA 1
ATOM 833 C C . MET A 1 107 ? -10.328 -4.307 11.402 1.00 90.31 107 MET A C 1
ATOM 835 O O . MET A 1 107 ? -9.616 -5.173 10.890 1.00 90.31 107 MET A O 1
ATOM 839 N N . GLN A 1 108 ? -10.461 -3.089 10.868 1.00 88.94 108 GLN A N 1
ATOM 840 C CA . GLN A 1 108 ? -9.756 -2.675 9.654 1.00 88.94 108 GLN A CA 1
ATOM 841 C C . GLN A 1 108 ? -8.239 -2.790 9.810 1.00 88.94 108 GLN A C 1
ATOM 843 O O . GLN A 1 108 ? -7.568 -3.353 8.948 1.00 88.94 108 GLN A O 1
ATOM 848 N N . MET A 1 109 ? -7.691 -2.328 10.934 1.00 90.75 109 MET A N 1
ATOM 849 C CA . MET A 1 109 ? -6.256 -2.393 11.197 1.00 90.75 109 MET A CA 1
ATOM 850 C C . MET A 1 109 ? -5.761 -3.845 11.263 1.00 90.75 109 MET A C 1
ATOM 852 O O . MET A 1 109 ? -4.727 -4.169 10.678 1.00 90.75 109 MET A O 1
ATOM 856 N N . SER A 1 110 ? -6.516 -4.742 11.909 1.00 92.25 110 SER A N 1
ATOM 857 C CA . SER A 1 110 ? -6.222 -6.181 11.905 1.00 92.25 110 SER A CA 1
ATOM 858 C C . SER A 1 110 ? -6.310 -6.786 10.499 1.00 92.25 110 SER A C 1
ATOM 860 O O . SER A 1 110 ? -5.454 -7.584 10.126 1.00 92.25 110 SER A O 1
ATOM 862 N N . SER A 1 111 ? -7.308 -6.387 9.706 1.00 90.69 111 SER A N 1
ATOM 863 C CA . SER A 1 111 ? -7.499 -6.844 8.324 1.00 90.69 111 SER A CA 1
ATOM 864 C C . SER A 1 111 ? -6.309 -6.456 7.438 1.00 90.69 111 SER A C 1
ATOM 866 O O . SER A 1 111 ? -5.766 -7.284 6.701 1.00 90.69 111 SER A O 1
ATOM 868 N N . ILE A 1 112 ? -5.847 -5.211 7.570 1.00 90.50 112 ILE A N 1
ATOM 869 C CA . ILE A 1 112 ? -4.673 -4.670 6.881 1.00 90.50 112 ILE A CA 1
ATOM 870 C C . ILE A 1 112 ? -3.407 -5.420 7.290 1.00 90.50 112 ILE A C 1
ATOM 872 O O . ILE A 1 112 ? -2.658 -5.857 6.419 1.00 90.50 112 ILE A O 1
ATOM 876 N N . LEU A 1 113 ? -3.164 -5.585 8.594 1.00 91.38 113 LEU A N 1
ATOM 877 C CA . LEU A 1 113 ? -1.953 -6.238 9.092 1.00 91.38 113 LEU A CA 1
ATOM 878 C C . LEU A 1 113 ? -1.886 -7.709 8.663 1.00 91.38 113 LEU A C 1
ATOM 880 O O . LEU A 1 113 ? -0.855 -8.153 8.164 1.00 91.38 113 LEU A O 1
ATOM 884 N N . ASN A 1 114 ? -2.986 -8.453 8.786 1.00 90.94 114 ASN A N 1
ATOM 885 C CA . ASN A 1 114 ? -3.037 -9.843 8.334 1.00 90.94 114 ASN A CA 1
ATOM 886 C C . ASN A 1 114 ? -2.819 -9.954 6.822 1.00 90.94 114 ASN A C 1
ATOM 888 O O . ASN A 1 114 ? -2.057 -10.804 6.365 1.00 90.94 114 ASN A O 1
ATOM 892 N N . SER A 1 115 ? -3.445 -9.065 6.045 1.00 90.00 115 SER A N 1
ATOM 893 C CA . SER A 1 115 ? -3.217 -8.997 4.600 1.00 90.00 115 SER A CA 1
ATOM 894 C C . SER A 1 115 ? -1.747 -8.713 4.297 1.00 90.00 115 SER A C 1
ATOM 896 O O . SER A 1 115 ? -1.160 -9.374 3.448 1.00 90.00 115 SER A O 1
ATOM 898 N N . TYR A 1 116 ? -1.118 -7.788 5.022 1.00 89.56 116 TYR A N 1
ATOM 899 C CA . TYR A 1 116 ? 0.292 -7.458 4.835 1.00 89.56 116 TYR A CA 1
ATOM 900 C C . TYR A 1 116 ? 1.195 -8.661 5.104 1.00 89.56 116 TYR A C 1
ATOM 902 O O . TYR A 1 116 ? 2.022 -9.000 4.261 1.00 89.56 116 TYR A O 1
ATOM 910 N N . ILE A 1 117 ? 0.996 -9.348 6.231 1.00 89.19 117 ILE A N 1
ATOM 911 C CA . ILE A 1 117 ? 1.774 -10.537 6.603 1.00 89.19 117 ILE A CA 1
ATOM 912 C C . ILE A 1 117 ? 1.625 -11.644 5.549 1.00 89.19 117 ILE A C 1
ATOM 914 O O . ILE A 1 117 ? 2.613 -12.290 5.207 1.00 89.19 117 ILE A O 1
ATOM 918 N N . ASN A 1 118 ? 0.430 -11.814 4.974 1.00 87.38 118 ASN A N 1
ATOM 919 C CA . ASN A 1 118 ? 0.189 -12.783 3.901 1.00 87.38 118 ASN A CA 1
ATOM 920 C C . ASN A 1 118 ? 0.961 -12.470 2.604 1.00 87.38 118 ASN A C 1
ATOM 922 O O . ASN A 1 118 ? 1.278 -13.392 1.854 1.00 87.38 118 ASN A O 1
ATOM 926 N N . PHE A 1 119 ? 1.253 -11.196 2.318 1.00 84.75 119 PHE A N 1
ATOM 927 C CA . PHE A 1 119 ? 1.978 -10.787 1.107 1.00 84.75 119 PHE A CA 1
ATOM 928 C C . PHE A 1 119 ? 3.489 -10.598 1.319 1.00 84.75 119 PHE A C 1
ATOM 930 O O . PHE A 1 119 ? 4.254 -10.847 0.387 1.00 84.75 119 PHE A O 1
ATOM 937 N N . MET A 1 120 ? 3.919 -10.125 2.493 1.00 79.75 120 MET A N 1
ATOM 938 C CA . MET A 1 120 ? 5.280 -9.620 2.742 1.00 79.75 120 MET A CA 1
ATOM 939 C C . MET A 1 120 ? 6.078 -10.409 3.794 1.00 79.75 120 MET A C 1
ATOM 941 O O . MET A 1 120 ? 7.224 -10.053 4.040 1.00 79.75 120 MET A O 1
ATOM 945 N N . ASP A 1 121 ? 5.524 -11.481 4.368 1.00 77.19 121 ASP A N 1
ATOM 946 C CA . ASP A 1 121 ? 6.079 -12.268 5.483 1.00 77.19 121 ASP A CA 1
ATOM 947 C C . ASP A 1 121 ? 6.150 -11.510 6.828 1.00 77.19 121 ASP A C 1
ATOM 949 O O . ASP A 1 121 ? 6.412 -10.309 6.905 1.00 77.19 121 ASP A O 1
ATOM 953 N N . ASN A 1 122 ? 5.938 -12.240 7.929 1.00 71.12 122 ASN A N 1
ATOM 954 C CA . ASN A 1 122 ? 5.817 -11.683 9.285 1.00 71.12 122 ASN A CA 1
ATOM 955 C C . ASN A 1 122 ? 7.103 -11.004 9.798 1.00 71.12 122 ASN A C 1
ATOM 957 O O . ASN A 1 122 ? 7.040 -10.036 10.548 1.00 71.12 122 ASN A O 1
ATOM 961 N N . GLU A 1 123 ? 8.276 -11.475 9.366 1.00 71.12 123 GLU A N 1
ATOM 962 C CA . GLU A 1 123 ? 9.579 -10.938 9.794 1.00 71.12 123 GLU A CA 1
ATOM 963 C C . GLU A 1 123 ? 9.869 -9.529 9.246 1.00 71.12 123 GLU A C 1
ATOM 965 O O . GLU A 1 123 ? 10.847 -8.897 9.638 1.00 71.12 123 GLU A O 1
ATOM 970 N N . THR A 1 124 ? 9.031 -9.020 8.336 1.00 76.12 124 THR A N 1
ATOM 971 C CA . THR A 1 124 ? 9.202 -7.680 7.758 1.00 76.12 124 THR A CA 1
ATOM 972 C C . THR A 1 124 ? 8.520 -6.571 8.555 1.00 76.12 124 THR A C 1
ATOM 974 O O . THR A 1 124 ? 8.742 -5.395 8.264 1.00 76.12 124 THR A O 1
ATOM 977 N N . VAL A 1 125 ? 7.706 -6.913 9.559 1.00 84.19 125 VAL A N 1
ATOM 978 C CA . VAL A 1 125 ? 7.028 -5.931 10.413 1.00 84.19 125 VAL A CA 1
ATOM 979 C C . VAL A 1 125 ? 7.959 -5.535 11.559 1.00 84.19 125 VAL A C 1
ATOM 981 O O . VAL A 1 125 ? 8.371 -6.380 12.346 1.00 84.19 125 VAL A O 1
ATOM 984 N N . ALA A 1 126 ? 8.278 -4.244 11.669 1.00 86.19 126 ALA A N 1
ATOM 985 C CA . ALA A 1 126 ? 9.114 -3.730 12.753 1.00 86.19 126 ALA A CA 1
ATOM 986 C C . ALA A 1 126 ? 8.439 -3.887 14.130 1.00 86.19 126 ALA A C 1
ATOM 988 O O . ALA A 1 126 ? 7.224 -3.711 14.256 1.00 86.19 126 ALA A O 1
ATOM 989 N N . ASP A 1 127 ? 9.232 -4.127 15.178 1.00 87.81 127 ASP A N 1
ATOM 990 C CA . ASP A 1 127 ? 8.739 -4.282 16.558 1.00 87.81 127 ASP A CA 1
ATOM 991 C C . ASP A 1 127 ? 7.934 -3.061 17.037 1.00 87.81 127 ASP A C 1
ATOM 993 O O . ASP A 1 127 ? 6.925 -3.195 17.730 1.00 87.81 127 ASP A O 1
ATOM 997 N N . GLU A 1 128 ? 8.330 -1.863 16.606 1.00 89.00 128 GLU A N 1
ATOM 998 C CA . GLU A 1 128 ? 7.632 -0.605 16.897 1.00 89.00 128 GLU A CA 1
ATOM 999 C C . GLU A 1 128 ? 6.200 -0.594 16.328 1.00 89.00 128 GLU A C 1
ATOM 1001 O O . GLU A 1 128 ? 5.260 -0.117 16.975 1.00 89.00 128 GLU A O 1
ATOM 1006 N N . LEU A 1 129 ? 5.997 -1.179 15.141 1.00 88.88 129 LEU A N 1
ATOM 1007 C CA . LEU A 1 129 ? 4.676 -1.302 14.520 1.00 88.88 129 LEU A CA 1
ATOM 1008 C C . LEU A 1 129 ? 3.823 -2.348 15.230 1.00 88.88 129 LEU A C 1
ATOM 1010 O O . LEU A 1 129 ? 2.634 -2.115 15.444 1.00 88.88 129 LEU A O 1
ATOM 1014 N N . GLN A 1 130 ? 4.423 -3.459 15.661 1.00 89.88 130 GLN A N 1
ATOM 1015 C CA . GLN A 1 130 ? 3.735 -4.459 16.481 1.00 89.88 130 GLN A CA 1
ATOM 1016 C C . GLN A 1 130 ? 3.293 -3.873 17.827 1.00 89.88 130 GLN A C 1
ATOM 1018 O O . GLN A 1 130 ? 2.174 -4.120 18.281 1.00 89.88 130 GLN A O 1
ATOM 1023 N N . GLN A 1 131 ? 4.133 -3.042 18.449 1.00 91.00 131 GLN A N 1
ATOM 1024 C CA . GLN A 1 131 ? 3.779 -2.337 19.678 1.00 91.00 131 GLN A CA 1
ATOM 1025 C C . GLN A 1 131 ? 2.636 -1.343 19.444 1.00 91.00 131 GLN A C 1
ATOM 1027 O O . GLN A 1 131 ? 1.695 -1.293 20.236 1.00 91.00 131 GLN A O 1
ATOM 1032 N N . THR A 1 132 ? 2.686 -0.585 18.347 1.00 90.44 132 THR A N 1
ATOM 1033 C CA . THR A 1 132 ? 1.636 0.375 17.976 1.00 90.44 132 THR A CA 1
ATOM 1034 C C . THR A 1 132 ? 0.309 -0.335 17.726 1.00 90.44 132 THR A C 1
ATOM 1036 O O . THR A 1 132 ? -0.711 0.063 18.283 1.00 90.44 132 THR A O 1
ATOM 1039 N N . TYR A 1 133 ? 0.330 -1.438 16.977 1.00 92.44 133 TYR A N 1
ATOM 1040 C CA . TYR A 1 133 ? -0.829 -2.300 16.768 1.00 92.44 133 TYR A CA 1
ATOM 1041 C C . TYR A 1 133 ? -1.379 -2.845 18.091 1.00 92.44 133 TYR A C 1
ATOM 1043 O O . TYR A 1 133 ? -2.571 -2.718 18.361 1.00 92.44 133 TYR A O 1
ATOM 1051 N N . SER A 1 134 ? -0.523 -3.392 18.958 1.00 92.44 134 SER A N 1
ATOM 1052 C CA . SER A 1 134 ? -0.940 -3.912 20.265 1.00 92.44 134 SER A CA 1
ATOM 1053 C C . SER A 1 134 ? -1.580 -2.828 21.137 1.00 92.44 134 SER A C 1
ATOM 1055 O O . SER A 1 134 ? -2.636 -3.050 21.732 1.00 92.44 134 SER A O 1
ATOM 1057 N N . ASN A 1 135 ? -0.995 -1.629 21.168 1.00 90.69 135 ASN A N 1
ATOM 1058 C CA . ASN A 1 135 ? -1.568 -0.488 21.876 1.00 90.69 135 ASN A CA 1
ATOM 1059 C C . ASN A 1 135 ? -2.926 -0.100 21.287 1.00 90.69 135 ASN A C 1
ATOM 1061 O O . ASN A 1 135 ? -3.869 0.120 22.038 1.00 90.69 135 ASN A O 1
ATOM 1065 N N . TYR A 1 136 ? -3.061 -0.084 19.964 1.00 90.81 136 TYR A N 1
ATOM 1066 C CA . TYR A 1 136 ? -4.316 0.240 19.293 1.00 90.81 13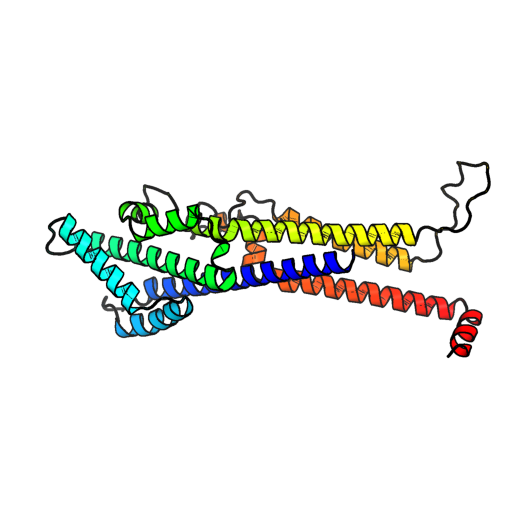6 TYR A CA 1
ATOM 1067 C C . TYR A 1 136 ? -5.437 -0.766 19.583 1.00 90.81 136 TYR A C 1
ATOM 1069 O O . TYR A 1 136 ? -6.585 -0.384 19.823 1.00 90.81 136 TYR A O 1
ATOM 1077 N N . GLN A 1 137 ? -5.101 -2.056 19.618 1.00 91.00 137 GLN A N 1
ATOM 1078 C CA . GLN A 1 137 ? -6.054 -3.130 19.896 1.00 91.00 137 GLN A CA 1
ATOM 1079 C C . GLN A 1 137 ? -6.469 -3.186 21.370 1.00 91.00 137 GLN A C 1
ATOM 1081 O O . GLN A 1 137 ? -7.623 -3.490 21.664 1.00 91.00 137 GLN A O 1
ATOM 1086 N N . ASN A 1 138 ? -5.560 -2.880 22.299 1.00 89.25 138 ASN A N 1
ATOM 1087 C CA . ASN A 1 138 ? -5.794 -3.089 23.731 1.00 89.25 138 ASN A CA 1
ATOM 1088 C C . ASN A 1 138 ? -6.144 -1.804 24.497 1.00 89.25 138 ASN A C 1
ATOM 1090 O O . ASN A 1 138 ? -6.821 -1.867 25.520 1.00 89.25 138 ASN A O 1
ATOM 1094 N N . ASN A 1 139 ? -5.725 -0.629 24.022 1.00 88.31 139 ASN A N 1
ATOM 1095 C CA . ASN A 1 139 ? -5.962 0.645 24.696 1.00 88.31 139 ASN A CA 1
ATOM 1096 C C . ASN A 1 139 ? -7.127 1.399 24.041 1.00 88.31 139 ASN A C 1
ATOM 1098 O O . ASN A 1 139 ? -7.062 1.794 22.876 1.00 88.31 139 ASN A O 1
ATOM 1102 N N . TYR A 1 140 ? -8.206 1.596 24.801 1.00 85.25 140 TYR A N 1
ATOM 1103 C CA . TYR A 1 140 ? -9.384 2.349 24.360 1.00 85.25 140 TYR A CA 1
ATOM 1104 C C . TYR A 1 140 ? -9.026 3.788 23.967 1.00 85.25 140 TYR A C 1
ATOM 1106 O O . TYR A 1 140 ? -9.336 4.225 22.863 1.00 85.25 140 TYR A O 1
ATOM 1114 N N . THR A 1 141 ? -8.312 4.500 24.841 1.00 85.44 141 THR A N 1
ATOM 1115 C CA . THR A 1 141 ? -7.977 5.918 24.656 1.00 85.44 141 THR A CA 1
ATOM 1116 C C . THR A 1 141 ? -7.104 6.141 23.427 1.00 85.44 141 THR A C 1
ATOM 1118 O O . THR A 1 141 ? -7.194 7.185 22.792 1.00 85.44 141 THR A O 1
ATOM 1121 N N . PHE A 1 142 ? -6.270 5.160 23.080 1.00 85.56 142 PHE A N 1
ATOM 1122 C CA . PHE A 1 142 ? -5.395 5.241 21.916 1.00 85.56 142 PHE A CA 1
ATOM 1123 C C . PHE A 1 142 ? -6.183 5.156 20.602 1.00 85.56 142 PHE A C 1
ATOM 1125 O O . PHE A 1 142 ? -5.964 5.969 19.716 1.00 85.56 142 PHE A O 1
ATOM 1132 N N . ALA A 1 143 ? -7.151 4.239 20.498 1.00 84.94 143 ALA A N 1
ATOM 1133 C CA . ALA A 1 143 ? -8.025 4.148 19.323 1.00 84.94 143 ALA A CA 1
ATOM 1134 C C . ALA A 1 143 ? -9.044 5.302 19.254 1.00 84.94 143 ALA A C 1
ATOM 1136 O O . ALA A 1 143 ? -9.411 5.748 18.172 1.00 84.94 143 ALA A O 1
ATOM 1137 N N . TYR A 1 144 ? -9.471 5.828 20.406 1.00 85.12 144 TYR A N 1
ATOM 1138 C CA . TYR A 1 144 ? -10.384 6.971 20.477 1.00 85.12 144 TYR A CA 1
ATOM 1139 C C . TYR A 1 144 ? -9.796 8.251 19.846 1.00 85.12 144 TYR A C 1
ATOM 1141 O O . TYR A 1 144 ? -10.543 9.073 19.322 1.00 85.12 144 TYR A O 1
ATOM 1149 N N . GLN A 1 145 ? -8.466 8.408 19.839 1.00 84.44 145 GLN A N 1
ATOM 1150 C CA . GLN A 1 145 ? -7.788 9.570 19.244 1.00 84.44 145 GLN A CA 1
ATOM 1151 C C . GLN A 1 145 ? -8.020 9.725 17.732 1.00 84.44 145 GLN A C 1
ATOM 1153 O O . GLN A 1 145 ? -7.999 10.856 17.254 1.00 84.44 145 GLN A O 1
ATOM 1158 N N . ASP A 1 146 ? -8.278 8.629 17.009 1.00 79.50 146 ASP A N 1
ATOM 1159 C CA . ASP A 1 146 ? -8.605 8.659 15.572 1.00 79.50 146 ASP A CA 1
ATOM 1160 C C . ASP A 1 146 ? -10.056 9.086 15.295 1.00 79.50 146 ASP A C 1
ATOM 1162 O O . ASP A 1 146 ? -10.390 9.481 14.181 1.00 79.50 146 ASP A O 1
ATOM 1166 N N . ILE A 1 147 ? -10.936 8.977 16.292 1.00 81.12 147 ILE A N 1
ATOM 1167 C CA . ILE A 1 147 ? -12.375 9.245 16.148 1.00 81.12 147 ILE A CA 1
ATOM 1168 C C . ILE A 1 147 ? -12.720 10.639 16.653 1.00 81.12 147 ILE A C 1
ATOM 1170 O O . ILE A 1 147 ? -13.656 11.258 16.153 1.00 81.12 147 ILE A O 1
ATOM 1174 N N . ASP A 1 148 ? -11.981 11.141 17.644 1.00 77.56 148 ASP A N 1
ATOM 1175 C CA . ASP A 1 148 ? -12.198 12.479 18.173 1.00 77.56 148 ASP A CA 1
ATOM 1176 C C . ASP A 1 148 ? -11.738 13.541 17.155 1.00 77.56 148 ASP A C 1
ATOM 1178 O O . ASP A 1 148 ? -10.530 13.719 16.940 1.00 77.56 148 ASP A O 1
ATOM 1182 N N . PRO A 1 149 ? -12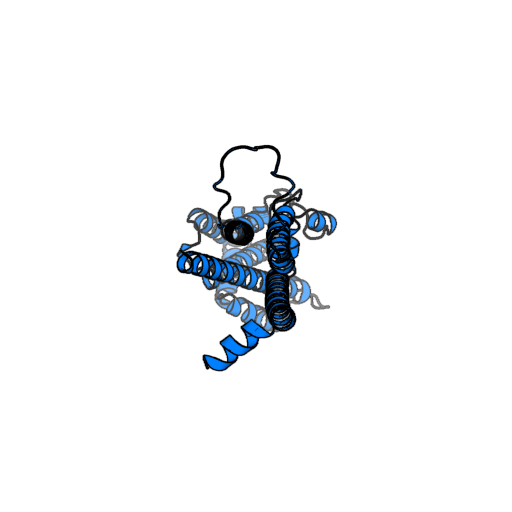.669 14.315 16.565 1.00 67.50 149 PRO A N 1
ATOM 1183 C CA . PRO A 1 149 ? -12.327 15.338 15.581 1.00 67.50 149 PRO A CA 1
ATOM 1184 C C . PRO A 1 149 ? -11.441 16.450 16.165 1.00 67.50 149 PRO A C 1
ATOM 1186 O O . PRO A 1 149 ? -10.816 17.195 15.411 1.00 67.50 149 PRO A O 1
ATOM 1189 N N . ASN A 1 150 ? -11.361 16.573 17.496 1.00 67.56 150 ASN A N 1
ATOM 1190 C CA . ASN A 1 150 ? -10.541 17.579 18.169 1.00 67.56 150 ASN A CA 1
ATOM 1191 C C . ASN A 1 150 ? -9.074 17.160 18.324 1.00 67.56 150 ASN A C 1
ATOM 1193 O O . ASN A 1 150 ? -8.219 18.025 18.520 1.00 67.56 150 ASN A O 1
ATOM 1197 N N . LEU A 1 151 ? -8.775 15.857 18.272 1.00 61.69 151 LEU A N 1
ATOM 1198 C CA . LEU A 1 151 ? -7.433 15.336 18.548 1.00 61.69 151 LEU A CA 1
ATOM 1199 C C . LEU A 1 151 ? -6.577 15.225 17.281 1.00 61.69 151 LEU A C 1
ATOM 1201 O O . LEU A 1 151 ? -5.362 15.358 17.385 1.00 61.69 151 LEU A O 1
ATOM 1205 N N . ASN A 1 152 ? -7.190 15.092 16.097 1.00 61.25 152 ASN A N 1
ATOM 1206 C CA . ASN A 1 152 ? -6.553 15.158 14.768 1.00 61.25 152 ASN A CA 1
ATOM 1207 C C . ASN A 1 152 ? -5.243 14.343 14.644 1.00 61.25 152 ASN A C 1
ATOM 1209 O O . ASN A 1 152 ? -4.304 14.721 13.935 1.00 61.25 152 ASN A O 1
ATOM 1213 N N . LEU A 1 153 ? -5.167 13.233 15.377 1.00 66.44 153 LEU A N 1
ATOM 1214 C CA . LEU A 1 153 ? -4.049 12.303 15.393 1.00 66.44 153 LEU A CA 1
ATOM 1215 C C . LEU A 1 153 ? -4.483 11.092 14.578 1.00 66.44 153 LEU A C 1
ATOM 1217 O O . LEU A 1 153 ? -5.052 10.174 15.143 1.00 66.44 153 LEU A O 1
ATOM 1221 N N . ASN A 1 154 ? -4.223 11.107 13.266 1.00 76.62 154 ASN A N 1
ATOM 1222 C CA . ASN A 1 154 ? -4.520 9.985 12.365 1.00 76.62 154 ASN A CA 1
ATOM 1223 C C . ASN A 1 154 ? -3.515 8.832 12.570 1.00 76.62 154 ASN A C 1
ATOM 1225 O O . ASN A 1 154 ? -2.683 8.550 11.700 1.00 76.62 154 ASN A O 1
ATOM 1229 N N . ILE A 1 155 ? -3.569 8.183 13.730 1.00 84.75 155 ILE A N 1
ATOM 1230 C CA . ILE A 1 155 ? -2.748 7.032 14.110 1.00 84.75 155 ILE A CA 1
ATOM 1231 C C . ILE A 1 155 ? -2.972 5.880 13.137 1.00 84.75 155 ILE A C 1
ATOM 1233 O O . ILE A 1 155 ? -1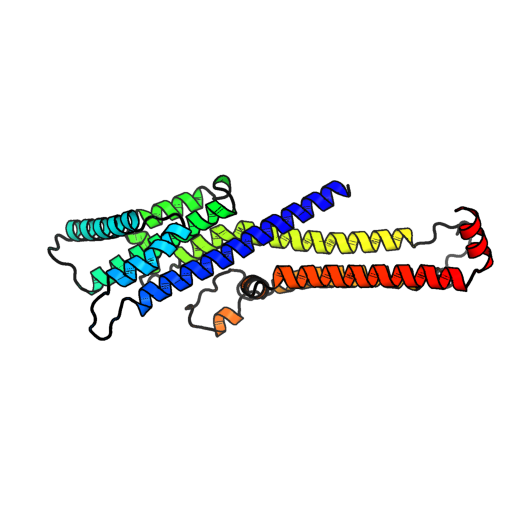.996 5.294 12.672 1.00 84.75 155 ILE A O 1
ATOM 1237 N N . PHE A 1 156 ? -4.221 5.582 12.775 1.00 83.94 156 PHE A N 1
ATOM 1238 C CA . PHE A 1 156 ? -4.531 4.537 11.799 1.00 83.94 156 PHE A CA 1
ATOM 1239 C C . PHE A 1 156 ? -3.826 4.773 10.453 1.00 83.94 156 PHE A C 1
ATOM 1241 O O . PHE A 1 156 ? -3.167 3.877 9.916 1.00 83.94 156 PHE A O 1
ATOM 1248 N N . ALA A 1 157 ? -3.907 5.998 9.923 1.00 81.75 157 ALA A N 1
ATOM 1249 C CA . ALA A 1 157 ? -3.265 6.345 8.655 1.00 81.75 157 ALA A CA 1
ATOM 1250 C C . ALA A 1 157 ? -1.732 6.339 8.766 1.00 81.75 157 ALA A C 1
ATOM 1252 O O . ALA A 1 157 ? -1.051 5.923 7.826 1.00 81.75 157 ALA A O 1
ATOM 1253 N N . GLY A 1 158 ? -1.195 6.776 9.912 1.00 84.19 158 GLY A N 1
ATOM 1254 C CA . GLY A 1 158 ? 0.232 6.712 10.227 1.00 84.19 158 GLY A CA 1
ATOM 1255 C C . GLY A 1 158 ? 0.745 5.275 10.248 1.00 84.19 158 GLY A C 1
ATOM 1256 O O . GLY A 1 158 ? 1.690 4.956 9.535 1.00 84.19 158 GLY A O 1
ATOM 1257 N N . PHE A 1 159 ? 0.053 4.381 10.956 1.00 88.19 159 PHE A N 1
ATOM 1258 C CA . PHE A 1 159 ? 0.381 2.957 10.993 1.00 88.19 159 PHE A CA 1
ATOM 1259 C C . PHE A 1 159 ? 0.386 2.332 9.597 1.00 88.19 159 PHE A C 1
ATOM 1261 O O . PHE A 1 159 ? 1.334 1.636 9.237 1.00 88.19 159 PHE A O 1
ATOM 1268 N N . PHE A 1 160 ? -0.649 2.593 8.791 1.00 86.50 160 PHE A N 1
ATOM 1269 C CA . PHE A 1 160 ? -0.694 2.081 7.424 1.00 86.50 160 PHE A CA 1
ATOM 1270 C C . PHE A 1 160 ? 0.479 2.595 6.589 1.00 86.50 160 PHE A C 1
ATOM 1272 O O . PHE A 1 160 ? 1.103 1.825 5.858 1.00 86.50 160 PHE A O 1
ATOM 1279 N N . TRP A 1 161 ? 0.787 3.890 6.697 1.00 84.50 161 TRP A N 1
ATOM 1280 C CA . TRP A 1 161 ? 1.913 4.485 5.992 1.00 84.50 161 TRP A CA 1
ATOM 1281 C C . TRP A 1 161 ? 3.231 3.834 6.394 1.00 84.50 161 TRP A C 1
ATOM 1283 O O . TRP A 1 161 ? 3.980 3.416 5.514 1.00 84.50 161 TRP A O 1
ATOM 1293 N N . ASP A 1 162 ? 3.493 3.701 7.690 1.00 86.81 162 ASP A N 1
ATOM 1294 C CA . ASP A 1 162 ? 4.736 3.130 8.197 1.00 86.81 162 ASP A CA 1
ATOM 1295 C C . ASP A 1 162 ? 4.899 1.662 7.775 1.00 86.81 162 ASP A C 1
ATOM 1297 O O . ASP A 1 162 ? 6.002 1.239 7.419 1.00 86.81 162 ASP A O 1
ATOM 1301 N N . LEU A 1 163 ? 3.791 0.916 7.696 1.00 86.75 163 LEU A N 1
ATOM 1302 C CA . LEU A 1 163 ? 3.759 -0.460 7.199 1.00 86.75 163 LEU A CA 1
ATOM 1303 C C . LEU A 1 163 ? 4.204 -0.560 5.730 1.00 86.75 163 LEU A C 1
ATOM 1305 O O . LEU A 1 163 ? 4.975 -1.445 5.360 1.00 86.75 163 LEU A O 1
ATOM 1309 N N . ILE A 1 164 ? 3.759 0.363 4.872 1.00 85.75 164 ILE A N 1
ATOM 1310 C CA . ILE A 1 164 ? 4.109 0.351 3.442 1.00 85.75 164 ILE A CA 1
ATOM 1311 C C . ILE A 1 164 ? 5.381 1.138 3.118 1.00 85.75 164 ILE A C 1
ATOM 1313 O O . ILE A 1 164 ? 5.944 0.967 2.033 1.00 85.75 164 ILE A O 1
ATOM 1317 N N . HIS A 1 165 ? 5.854 1.993 4.026 1.00 83.50 165 HIS A N 1
ATOM 1318 C CA . HIS A 1 165 ? 6.917 2.964 3.773 1.00 83.50 165 HIS A CA 1
ATOM 1319 C C . HIS A 1 165 ? 8.216 2.299 3.306 1.00 83.50 165 HIS A C 1
ATOM 1321 O O . HIS A 1 165 ? 8.811 2.717 2.306 1.00 83.50 165 HIS A O 1
ATOM 1327 N N . ALA A 1 166 ? 8.630 1.221 3.976 1.00 79.62 166 ALA A N 1
ATOM 1328 C CA . ALA A 1 166 ? 9.816 0.457 3.596 1.00 79.62 166 ALA A CA 1
ATOM 1329 C C . ALA A 1 166 ? 9.680 -0.134 2.181 1.00 79.62 166 ALA A C 1
ATOM 1331 O O . ALA A 1 166 ? 10.584 -0.004 1.351 1.00 79.62 166 ALA A O 1
ATOM 1332 N N . SER A 1 167 ? 8.520 -0.714 1.871 1.00 78.31 167 SER A N 1
ATOM 1333 C CA . SER A 1 167 ? 8.222 -1.314 0.567 1.00 78.31 167 SER A CA 1
ATOM 1334 C C . SER A 1 167 ? 8.184 -0.277 -0.560 1.00 78.31 167 SER A C 1
ATOM 1336 O O . SER A 1 167 ? 8.755 -0.499 -1.631 1.00 78.31 167 SER A O 1
ATOM 1338 N N . VAL A 1 168 ? 7.592 0.893 -0.308 1.00 75.75 168 VAL A N 1
ATOM 1339 C CA . VAL A 1 168 ? 7.565 2.021 -1.250 1.00 75.75 168 VAL A CA 1
ATOM 1340 C C . VAL A 1 168 ? 8.976 2.553 -1.508 1.00 75.75 168 VAL A C 1
ATOM 1342 O O . VAL A 1 168 ? 9.349 2.780 -2.662 1.00 75.75 168 VAL A O 1
ATOM 1345 N N . ASN A 1 169 ? 9.791 2.728 -0.465 1.00 75.62 169 ASN A N 1
ATOM 1346 C CA . ASN A 1 169 ? 11.169 3.194 -0.623 1.00 75.62 169 ASN A CA 1
ATOM 1347 C C . ASN A 1 169 ? 12.020 2.190 -1.403 1.00 75.62 169 ASN A C 1
ATOM 1349 O O . ASN A 1 169 ? 12.737 2.582 -2.325 1.00 75.62 169 ASN A O 1
ATOM 1353 N N . ASN A 1 170 ? 11.877 0.896 -1.118 1.00 72.25 170 ASN A N 1
ATOM 1354 C CA . ASN A 1 170 ? 12.541 -0.155 -1.883 1.00 72.25 170 ASN A CA 1
ATOM 1355 C C . ASN A 1 170 ? 12.154 -0.101 -3.367 1.00 72.25 170 ASN A C 1
ATOM 1357 O O . ASN A 1 170 ? 13.036 -0.106 -4.229 1.00 72.25 170 ASN A O 1
ATOM 1361 N N . ALA A 1 171 ? 10.862 0.040 -3.683 1.00 69.56 171 ALA A N 1
ATOM 1362 C CA . ALA A 1 171 ? 10.391 0.176 -5.062 1.00 69.56 171 ALA A CA 1
ATOM 1363 C C . ALA A 1 171 ? 11.010 1.394 -5.780 1.00 69.56 171 ALA A C 1
ATOM 1365 O O . ALA A 1 171 ? 11.400 1.295 -6.948 1.00 69.56 171 ALA A O 1
ATOM 1366 N N . ARG A 1 172 ? 11.182 2.525 -5.080 1.00 71.12 172 ARG A N 1
ATOM 1367 C CA . ARG A 1 172 ? 11.850 3.724 -5.622 1.00 71.12 172 ARG A CA 1
ATOM 1368 C C . ARG A 1 172 ? 13.317 3.459 -5.965 1.00 71.12 172 ARG A C 1
ATOM 1370 O O . ARG A 1 172 ? 13.759 3.816 -7.058 1.00 71.12 172 ARG A O 1
ATOM 1377 N N . TYR A 1 173 ? 14.067 2.807 -5.076 1.00 71.38 173 TYR A N 1
ATOM 1378 C CA . TYR A 1 173 ? 15.469 2.465 -5.338 1.00 71.38 173 TYR A CA 1
ATOM 1379 C C . TYR A 1 173 ? 15.620 1.484 -6.501 1.00 71.38 173 TYR A C 1
ATOM 1381 O O . TYR A 1 173 ? 16.518 1.645 -7.323 1.00 71.38 173 TYR A O 1
ATOM 1389 N N . ILE A 1 174 ? 14.718 0.509 -6.623 1.00 68.69 174 ILE A N 1
ATOM 1390 C CA . ILE A 1 174 ? 14.708 -0.443 -7.740 1.00 68.69 174 ILE A CA 1
ATOM 1391 C C . ILE A 1 174 ? 14.475 0.278 -9.071 1.00 68.69 174 ILE A C 1
ATOM 1393 O O . ILE A 1 174 ? 15.216 0.046 -10.024 1.00 68.69 174 ILE A O 1
ATOM 1397 N N . MET A 1 175 ? 13.498 1.187 -9.136 1.00 68.44 175 MET A N 1
ATOM 1398 C CA . MET A 1 175 ? 13.250 2.013 -10.324 1.00 68.44 175 MET A CA 1
ATOM 1399 C C . MET A 1 175 ? 14.479 2.856 -10.697 1.00 68.44 175 MET A C 1
ATOM 1401 O O . MET A 1 175 ? 14.855 2.921 -11.869 1.00 68.44 175 MET A O 1
ATOM 1405 N N . ALA A 1 176 ? 15.155 3.444 -9.706 1.00 71.12 176 ALA A N 1
ATOM 1406 C CA . ALA A 1 176 ? 16.381 4.208 -9.925 1.00 71.12 176 ALA A CA 1
ATOM 1407 C C . ALA A 1 176 ? 17.529 3.351 -10.462 1.00 71.12 176 ALA A C 1
ATOM 1409 O O . ALA A 1 176 ? 18.192 3.730 -11.430 1.00 71.12 176 ALA A O 1
ATOM 1410 N N . LEU A 1 177 ? 17.738 2.174 -9.873 1.00 71.56 177 LEU A N 1
ATOM 1411 C CA . LEU A 1 177 ? 18.741 1.221 -10.334 1.00 71.56 177 LEU A CA 1
ATOM 1412 C C . LEU A 1 177 ? 18.426 0.733 -11.747 1.00 71.56 177 LEU A C 1
ATOM 1414 O O . LEU A 1 177 ? 19.321 0.672 -12.582 1.00 71.56 177 LEU A O 1
ATOM 1418 N N . CYS A 1 178 ? 17.159 0.464 -12.046 1.00 70.69 178 CYS A N 1
ATOM 1419 C CA . CYS A 1 178 ? 16.703 0.089 -13.374 1.00 70.69 178 CYS A CA 1
ATOM 1420 C C . CYS A 1 178 ? 17.034 1.174 -14.419 1.00 70.69 178 CYS A C 1
ATOM 1422 O O . CYS A 1 178 ? 17.713 0.891 -15.411 1.00 70.69 178 CYS A O 1
ATOM 1424 N N . GLY A 1 179 ? 16.675 2.436 -14.160 1.00 69.69 179 GLY A N 1
ATOM 1425 C CA . GLY A 1 179 ? 17.047 3.565 -15.023 1.00 69.69 179 GLY A CA 1
ATOM 1426 C C . GLY A 1 179 ? 18.566 3.699 -15.205 1.00 69.69 179 GLY A C 1
ATOM 1427 O O . GLY A 1 179 ? 19.052 3.861 -16.327 1.00 69.69 179 GLY A O 1
ATOM 1428 N N . LEU A 1 180 ? 19.334 3.535 -14.123 1.00 76.62 180 LEU A N 1
ATOM 1429 C CA . LEU A 1 180 ? 20.797 3.563 -14.160 1.00 76.62 180 LEU A CA 1
ATOM 1430 C C . LEU A 1 180 ? 21.374 2.423 -15.006 1.00 76.62 180 LEU A C 1
ATOM 1432 O O . LEU A 1 180 ? 22.301 2.654 -15.781 1.00 76.62 180 LEU A O 1
ATOM 1436 N N . THR A 1 181 ? 20.819 1.210 -14.930 1.00 72.94 181 THR A N 1
ATOM 1437 C CA . THR A 1 181 ? 21.299 0.089 -15.751 1.00 72.94 181 THR A CA 1
ATOM 1438 C C . THR A 1 181 ? 21.112 0.333 -17.238 1.00 72.94 181 THR A C 1
ATOM 1440 O O . THR A 1 181 ? 22.017 0.021 -18.010 1.00 72.94 181 THR A O 1
ATOM 1443 N N . PHE A 1 182 ? 20.009 0.956 -17.652 1.00 71.06 182 PHE A N 1
ATOM 1444 C CA . PHE A 1 182 ? 19.818 1.339 -19.048 1.00 71.06 182 PHE A CA 1
ATOM 1445 C C . PHE A 1 182 ? 20.855 2.348 -19.522 1.00 71.06 182 PHE A C 1
ATOM 1447 O O . PHE A 1 182 ? 21.406 2.197 -20.613 1.00 71.06 182 PHE A O 1
ATOM 1454 N N . ILE A 1 183 ? 21.179 3.329 -18.684 1.00 75.00 183 ILE A N 1
ATOM 1455 C CA . ILE A 1 183 ? 22.215 4.319 -18.983 1.00 75.00 183 ILE A CA 1
ATOM 1456 C C . ILE A 1 183 ? 23.586 3.650 -19.059 1.00 75.00 183 ILE A C 1
ATOM 1458 O O . ILE A 1 183 ? 24.329 3.904 -20.002 1.00 75.00 183 ILE A O 1
ATOM 1462 N N . CYS A 1 184 ? 23.910 2.745 -18.133 1.00 75.19 184 CYS A N 1
ATOM 1463 C CA . CYS A 1 184 ? 25.151 1.974 -18.172 1.00 75.19 184 CYS A CA 1
ATOM 1464 C C . CYS A 1 184 ? 25.239 1.059 -19.404 1.00 75.19 184 CYS A C 1
ATOM 1466 O O . CYS A 1 184 ? 26.303 0.918 -19.998 1.00 75.19 184 CYS A O 1
ATOM 1468 N N . LEU A 1 185 ? 24.135 0.443 -19.828 1.00 72.56 185 LEU A N 1
ATOM 1469 C CA . LEU A 1 185 ? 24.097 -0.357 -21.055 1.00 72.56 185 LEU A CA 1
ATOM 1470 C C . LEU A 1 185 ? 24.264 0.523 -22.301 1.00 72.56 185 LEU A C 1
ATOM 1472 O O . LEU A 1 185 ? 24.951 0.128 -23.242 1.00 72.56 185 LEU A O 1
ATOM 1476 N N . ALA A 1 186 ? 23.680 1.723 -22.306 1.00 70.69 186 ALA A N 1
ATOM 1477 C CA . ALA A 1 186 ? 23.854 2.696 -23.378 1.00 70.69 186 ALA A CA 1
ATOM 1478 C C . ALA A 1 186 ? 25.305 3.200 -23.458 1.00 70.69 186 ALA A C 1
ATOM 1480 O O . ALA A 1 186 ? 25.876 3.240 -24.548 1.00 70.69 186 ALA A O 1
ATOM 1481 N N . THR A 1 187 ? 25.936 3.508 -22.317 1.00 72.75 187 THR A N 1
ATOM 1482 C CA . THR A 1 187 ? 27.346 3.927 -22.265 1.00 72.75 187 THR A CA 1
ATOM 1483 C C . THR A 1 187 ? 28.288 2.796 -22.671 1.00 72.75 187 THR A C 1
ATOM 1485 O O . THR A 1 187 ? 29.236 3.040 -23.414 1.00 72.75 187 THR A O 1
ATOM 1488 N N . LEU A 1 188 ? 28.025 1.551 -22.256 1.00 73.19 188 LEU A N 1
ATOM 1489 C CA . LEU A 1 188 ? 28.798 0.383 -22.691 1.00 73.19 188 LEU A CA 1
ATOM 1490 C C . LEU A 1 188 ? 28.703 0.178 -24.205 1.00 73.19 188 LEU A C 1
ATOM 1492 O O . LEU A 1 188 ? 29.734 -0.005 -24.853 1.00 73.19 188 LEU A O 1
ATOM 1496 N N . ASN A 1 189 ? 27.500 0.272 -24.778 1.00 71.25 189 ASN A N 1
ATOM 1497 C CA . ASN A 1 189 ? 27.310 0.214 -26.227 1.00 71.25 189 ASN A CA 1
ATOM 1498 C C . ASN A 1 189 ? 28.046 1.354 -26.944 1.00 71.25 189 ASN A C 1
ATOM 1500 O O . ASN A 1 189 ? 28.652 1.128 -27.988 1.00 71.25 189 ASN A O 1
ATOM 1504 N N . LEU A 1 190 ? 28.044 2.561 -26.373 1.00 68.94 190 LEU A N 1
ATOM 1505 C CA . LEU A 1 190 ? 28.770 3.710 -26.908 1.00 68.94 190 LEU A CA 1
ATOM 1506 C C . LEU A 1 190 ? 30.285 3.465 -26.908 1.00 68.94 190 LEU A C 1
ATOM 1508 O O . LEU A 1 190 ? 30.933 3.634 -27.939 1.00 68.94 190 LEU A O 1
ATOM 1512 N N . ILE A 1 191 ? 30.844 2.973 -25.800 1.00 69.25 191 ILE A N 1
ATOM 1513 C CA . ILE A 1 191 ? 32.270 2.632 -25.682 1.00 69.25 191 ILE A CA 1
ATOM 1514 C C . ILE A 1 191 ? 32.661 1.495 -26.642 1.00 69.25 191 ILE A C 1
ATOM 1516 O O . ILE A 1 191 ? 33.763 1.510 -27.191 1.00 69.25 191 ILE A O 1
ATOM 1520 N N . GLN A 1 192 ? 31.785 0.510 -26.860 1.00 66.25 192 GLN A N 1
ATOM 1521 C CA . GLN A 1 192 ? 32.016 -0.585 -27.811 1.00 66.25 192 GLN A CA 1
ATOM 1522 C C . GLN A 1 192 ? 31.907 -0.134 -29.273 1.00 66.25 192 GLN A C 1
ATOM 1524 O O . GLN A 1 192 ? 32.649 -0.634 -30.115 1.00 66.25 192 GLN A O 1
ATOM 1529 N N . SER A 1 193 ? 31.020 0.820 -29.569 1.00 62.06 193 SER A N 1
ATOM 1530 C CA . SER A 1 193 ? 30.878 1.419 -30.902 1.00 62.06 193 SER A CA 1
ATOM 1531 C C . SER A 1 193 ? 32.022 2.374 -31.260 1.00 62.06 193 SER A C 1
ATOM 1533 O O . SER A 1 193 ? 32.199 2.722 -32.430 1.00 62.06 193 SER A O 1
ATOM 1535 N N . TRP A 1 194 ? 32.823 2.787 -30.269 1.00 55.25 194 TRP A N 1
ATOM 1536 C CA . TRP A 1 194 ? 34.006 3.598 -30.511 1.00 55.25 194 TRP A CA 1
ATOM 1537 C C . TRP A 1 194 ? 35.037 2.760 -31.278 1.00 55.25 194 TRP A C 1
ATOM 1539 O O . TRP A 1 194 ? 35.428 1.687 -30.807 1.00 55.25 194 TRP A O 1
ATOM 1549 N N . PRO A 1 195 ? 35.515 3.213 -32.450 1.00 52.84 195 PRO A N 1
ATOM 1550 C CA . PRO A 1 195 ? 36.440 2.430 -33.253 1.00 52.84 195 PRO A CA 1
ATOM 1551 C C . PRO A 1 195 ? 37.735 2.173 -32.471 1.00 52.84 195 PRO A C 1
ATOM 1553 O O . PRO A 1 195 ? 38.558 3.067 -32.294 1.00 52.84 195 PRO A O 1
ATOM 1556 N N . ARG A 1 196 ? 37.970 0.922 -32.054 1.00 50.34 196 ARG A N 1
ATOM 1557 C CA . ARG A 1 196 ? 39.273 0.460 -31.528 1.00 50.34 196 ARG A CA 1
ATOM 1558 C C . ARG A 1 196 ? 40.301 0.202 -32.644 1.00 50.34 196 ARG A C 1
ATOM 1560 O O . ARG A 1 196 ? 41.247 -0.561 -32.472 1.00 50.34 196 ARG A O 1
ATOM 1567 N N . GLY A 1 197 ? 40.127 0.832 -33.805 1.00 46.00 197 GLY A N 1
ATOM 1568 C CA . GLY A 1 197 ? 40.947 0.636 -34.996 1.00 46.00 197 GLY A CA 1
ATOM 1569 C C . GLY A 1 197 ? 41.858 1.827 -35.285 1.00 46.00 197 GLY A C 1
ATOM 1570 O O . GLY A 1 197 ? 41.469 2.730 -36.010 1.00 46.00 197 GLY A O 1
ATOM 1571 N N . LYS A 1 198 ? 43.083 1.784 -34.747 1.00 42.94 198 LYS A N 1
ATOM 1572 C CA . LYS A 1 198 ? 44.299 2.469 -35.239 1.00 42.94 198 LYS A CA 1
ATOM 1573 C C . LYS A 1 198 ? 44.180 3.969 -35.580 1.00 42.94 198 LYS A C 1
ATOM 1575 O O . LYS A 1 198 ? 44.352 4.360 -36.727 1.00 42.94 198 LYS A O 1
ATOM 1580 N N . CYS A 1 199 ? 44.078 4.820 -34.560 1.00 43.09 199 CYS A N 1
ATOM 1581 C CA . CYS A 1 199 ? 44.562 6.207 -34.643 1.00 43.09 199 CYS A CA 1
ATOM 1582 C C . CYS A 1 199 ? 45.865 6.371 -33.837 1.00 43.09 199 CYS A C 1
ATOM 1584 O O . CYS A 1 199 ? 46.027 7.302 -33.060 1.00 43.09 199 CYS A O 1
ATOM 1586 N N . TYR A 1 200 ? 46.798 5.426 -33.996 1.00 42.69 200 TYR A N 1
ATOM 1587 C CA . TYR A 1 200 ? 48.199 5.626 -33.626 1.00 42.69 200 TYR A CA 1
ATOM 1588 C C . TYR A 1 200 ? 48.941 6.101 -34.875 1.00 42.69 200 TYR A C 1
ATOM 1590 O O . TYR A 1 200 ? 49.509 5.305 -35.614 1.00 42.69 200 TYR A O 1
ATOM 1598 N N . SER A 1 201 ? 48.913 7.404 -35.134 1.00 39.84 201 SER A N 1
ATOM 1599 C CA . SER A 1 201 ? 50.029 8.060 -35.808 1.00 39.84 201 SER A CA 1
ATOM 1600 C C . SER A 1 201 ? 50.128 9.487 -35.305 1.00 39.84 201 SER A C 1
ATOM 1602 O O . SER A 1 201 ? 49.166 10.251 -35.330 1.00 39.84 201 SER A O 1
ATOM 1604 N N . SER A 1 202 ? 51.314 9.762 -34.783 1.00 50.22 202 SER A N 1
ATOM 1605 C CA . SER A 1 202 ? 51.768 10.975 -34.128 1.00 50.22 202 SER A CA 1
ATOM 1606 C C . SER A 1 202 ? 51.505 12.242 -34.952 1.00 50.22 202 SER A C 1
ATOM 1608 O O . SER A 1 202 ? 51.551 12.208 -36.179 1.00 50.22 202 SER A O 1
ATOM 1610 N N . HIS A 1 203 ? 51.298 13.350 -34.236 1.00 42.72 203 HIS A N 1
ATOM 1611 C CA . HIS A 1 203 ? 51.119 14.725 -34.714 1.00 42.72 203 HIS A CA 1
ATOM 1612 C C . HIS A 1 203 ? 49.842 15.021 -35.511 1.00 42.72 203 HIS A C 1
ATOM 1614 O O . HIS A 1 203 ? 49.834 14.969 -36.732 1.00 42.72 203 HIS A O 1
ATOM 1620 N N . SER A 1 204 ? 48.780 15.411 -34.793 1.00 46.09 204 SER A N 1
ATOM 1621 C CA . SER A 1 204 ? 47.946 16.596 -35.085 1.00 46.09 204 SER A CA 1
ATOM 1622 C C . SER A 1 204 ? 46.664 16.544 -34.247 1.00 46.09 204 SER A C 1
ATOM 1624 O O . SER A 1 204 ? 45.663 15.948 -34.633 1.00 46.09 204 SER A O 1
ATOM 1626 N N . PHE A 1 205 ? 46.675 17.240 -33.108 1.00 50.47 205 PHE A N 1
ATOM 1627 C CA . PHE A 1 205 ? 45.536 17.428 -32.194 1.00 50.47 205 PHE A CA 1
ATOM 1628 C C . PHE A 1 205 ? 44.344 18.186 -32.835 1.00 50.47 205 PHE A C 1
ATOM 1630 O O . PHE A 1 205 ? 43.264 18.268 -32.265 1.00 50.47 205 PHE A O 1
ATOM 1637 N N . MET A 1 206 ? 44.504 18.688 -34.065 1.00 45.84 206 MET A N 1
ATOM 1638 C CA . MET A 1 206 ? 43.516 19.487 -34.800 1.00 45.84 206 MET A CA 1
ATOM 1639 C C . MET A 1 206 ? 42.836 18.711 -35.948 1.00 45.84 206 MET A C 1
ATOM 1641 O O . MET A 1 206 ? 42.526 19.267 -36.996 1.00 45.84 206 MET A O 1
ATOM 1645 N N . ARG A 1 207 ? 42.619 17.401 -35.771 1.00 41.94 207 ARG A N 1
ATOM 1646 C CA . AR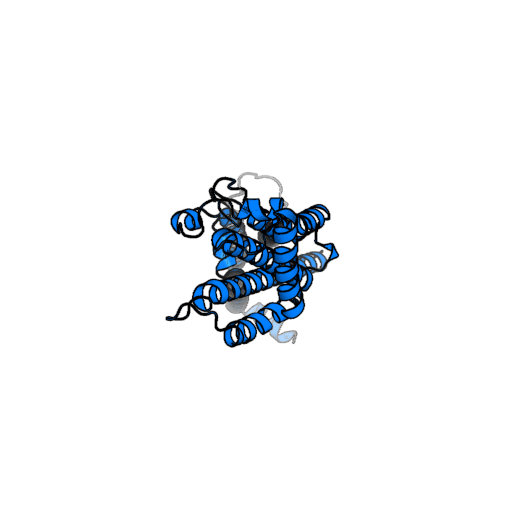G A 1 207 ? 41.774 16.556 -36.648 1.00 41.94 207 ARG A CA 1
ATOM 1647 C C . ARG A 1 207 ? 40.750 15.721 -35.869 1.00 41.94 207 ARG A C 1
ATOM 1649 O O . ARG A 1 207 ? 40.302 14.677 -36.330 1.00 41.94 207 ARG A O 1
ATOM 1656 N N . LEU A 1 208 ? 40.309 16.217 -34.715 1.00 44.22 208 LEU A N 1
ATOM 1657 C CA . LEU A 1 208 ? 39.179 15.644 -33.969 1.00 44.22 208 LEU A CA 1
ATOM 1658 C C . LEU A 1 208 ? 37.817 15.848 -34.670 1.00 44.22 208 LEU A C 1
ATOM 1660 O O . LEU A 1 208 ? 36.832 15.242 -34.270 1.00 44.22 208 LEU A O 1
ATOM 1664 N N . ILE A 1 209 ? 37.767 16.639 -35.751 1.00 49.47 209 ILE A N 1
ATOM 1665 C CA . ILE A 1 209 ? 36.551 16.930 -36.537 1.00 49.47 209 ILE A CA 1
ATOM 1666 C C . ILE A 1 209 ? 36.494 16.104 -37.846 1.00 49.47 209 ILE A C 1
ATOM 1668 O O . ILE A 1 209 ? 35.504 16.143 -38.567 1.00 49.47 209 ILE A O 1
ATOM 1672 N N . SER A 1 210 ? 37.533 15.322 -38.176 1.00 41.75 210 SER A N 1
ATOM 1673 C CA . SER A 1 210 ? 37.626 14.626 -39.478 1.00 41.75 210 SER A CA 1
ATOM 1674 C C . SER A 1 210 ? 37.938 13.132 -39.398 1.00 41.75 210 SER A C 1
ATOM 1676 O O . SER A 1 210 ? 38.306 12.536 -40.409 1.00 41.75 210 SER A O 1
ATOM 1678 N N . CYS A 1 211 ? 37.761 12.496 -38.237 1.00 38.69 211 CYS A N 1
ATOM 1679 C CA . CYS A 1 211 ? 37.583 11.045 -38.251 1.00 38.69 211 CYS A CA 1
ATOM 1680 C C . CYS A 1 211 ? 36.293 10.748 -39.034 1.00 38.69 211 CYS A C 1
ATOM 1682 O O . CYS A 1 211 ? 35.278 11.391 -38.751 1.00 38.69 211 CYS A O 1
ATOM 1684 N N . PRO A 1 212 ? 36.298 9.835 -40.023 1.00 42.22 212 PRO A N 1
ATOM 1685 C CA . PRO A 1 212 ? 35.063 9.443 -40.683 1.00 42.22 212 PRO A CA 1
ATOM 1686 C C . PRO A 1 212 ? 34.115 8.948 -39.592 1.00 42.22 212 PRO A C 1
ATOM 1688 O O . PRO A 1 212 ? 34.471 8.044 -38.833 1.00 42.22 212 PRO A O 1
ATOM 1691 N N . LEU A 1 213 ? 32.955 9.606 -39.468 1.00 45.53 213 LEU A N 1
ATOM 1692 C CA . LEU A 1 213 ? 31.868 9.163 -38.598 1.00 45.53 213 LEU A CA 1
ATOM 1693 C C . LEU A 1 213 ? 31.737 7.645 -38.778 1.00 45.53 213 LEU A C 1
ATOM 1695 O O . LEU A 1 213 ? 31.600 7.215 -39.929 1.00 45.53 213 LEU A O 1
ATOM 1699 N N . PRO A 1 214 ? 31.816 6.833 -37.707 1.00 46.50 214 PRO A N 1
ATOM 1700 C CA . PRO A 1 214 ? 31.733 5.393 -37.860 1.00 46.50 214 PRO A CA 1
ATOM 1701 C C . PRO A 1 214 ? 30.423 5.074 -38.579 1.00 46.50 214 PRO A C 1
ATOM 1703 O O . PRO A 1 214 ? 29.360 5.603 -38.250 1.00 46.50 214 PRO A O 1
ATOM 1706 N N . THR A 1 215 ? 30.559 4.267 -39.622 1.00 50.94 215 THR A N 1
ATOM 1707 C CA . THR A 1 215 ? 29.643 4.021 -40.738 1.00 50.94 215 THR A CA 1
ATOM 1708 C C . THR A 1 215 ? 28.328 3.330 -40.355 1.00 50.94 215 THR A C 1
ATOM 1710 O O . THR A 1 215 ? 27.676 2.749 -41.214 1.00 50.94 215 THR A O 1
ATOM 1713 N N . ASP A 1 216 ? 27.901 3.413 -39.096 1.00 55.09 216 ASP A N 1
ATOM 1714 C CA . ASP A 1 216 ? 26.713 2.744 -38.578 1.00 55.09 216 ASP A CA 1
ATOM 1715 C C . ASP A 1 216 ? 25.773 3.728 -37.880 1.00 55.09 216 ASP A C 1
ATOM 1717 O O . ASP A 1 216 ? 25.664 3.811 -36.654 1.00 55.09 216 ASP A O 1
ATOM 1721 N N . ARG A 1 217 ? 25.019 4.468 -38.699 1.00 62.25 217 ARG A N 1
ATOM 1722 C CA . ARG A 1 217 ? 23.897 5.315 -38.251 1.00 62.25 217 ARG A CA 1
ATOM 1723 C C . ARG A 1 217 ? 22.879 4.520 -37.416 1.00 62.25 217 ARG A C 1
ATOM 1725 O O . ARG A 1 217 ? 22.231 5.080 -36.538 1.00 62.25 217 ARG A O 1
ATOM 1732 N N . PHE A 1 218 ? 22.782 3.212 -37.660 1.00 62.28 218 PHE A N 1
ATOM 1733 C CA . PHE A 1 218 ? 21.897 2.292 -36.949 1.00 62.28 218 PHE A CA 1
ATOM 1734 C C . PHE A 1 218 ? 22.386 1.953 -35.531 1.00 62.28 218 PHE A C 1
ATOM 1736 O O . PHE A 1 218 ? 21.564 1.855 -34.621 1.00 62.28 218 PHE A O 1
ATOM 1743 N N . HIS A 1 219 ? 23.703 1.871 -35.298 1.00 63.66 219 HIS A N 1
ATOM 1744 C CA . HIS A 1 219 ? 24.244 1.700 -33.944 1.00 63.66 219 HIS A CA 1
ATOM 1745 C C . HIS A 1 219 ? 24.001 2.941 -33.077 1.00 63.66 219 HIS A C 1
ATOM 1747 O O . HIS A 1 219 ? 23.585 2.811 -31.925 1.00 63.66 219 HIS A O 1
ATOM 1753 N N . TRP A 1 220 ? 24.172 4.141 -33.641 1.00 65.81 220 TRP A N 1
ATOM 1754 C CA . TRP A 1 220 ? 23.864 5.392 -32.940 1.00 65.81 220 TRP A CA 1
ATOM 1755 C C . TRP A 1 220 ? 22.376 5.529 -32.606 1.00 65.81 220 TRP A C 1
ATOM 1757 O O . TRP A 1 220 ? 22.046 5.978 -31.511 1.00 65.81 220 TRP A O 1
ATOM 1767 N N . ALA A 1 221 ? 21.479 5.083 -33.491 1.00 69.06 221 ALA A N 1
ATOM 1768 C CA . ALA A 1 221 ? 20.042 5.077 -33.222 1.00 69.06 221 ALA A CA 1
ATOM 1769 C C . ALA A 1 221 ? 19.667 4.171 -32.030 1.00 69.06 221 ALA A C 1
ATOM 1771 O O . ALA A 1 221 ? 18.885 4.584 -31.176 1.00 69.06 221 ALA A O 1
ATOM 1772 N N . SER A 1 222 ? 20.269 2.980 -31.917 1.00 69.31 222 SER A N 1
ATOM 1773 C CA . SER A 1 222 ? 20.026 2.081 -30.773 1.00 69.31 222 SER A CA 1
ATOM 1774 C C . SER A 1 222 ? 20.592 2.657 -29.469 1.00 69.31 222 SER A C 1
ATOM 1776 O O . SER A 1 222 ? 19.924 2.633 -28.435 1.00 69.31 222 SER A O 1
ATOM 1778 N N . ILE A 1 223 ? 21.785 3.264 -29.513 1.00 71.62 223 ILE A N 1
ATOM 1779 C CA . ILE A 1 223 ? 22.385 3.946 -28.354 1.00 71.62 223 ILE A CA 1
ATOM 1780 C C . ILE A 1 223 ? 21.488 5.098 -27.873 1.00 71.62 223 ILE A C 1
ATOM 1782 O O . ILE A 1 223 ? 21.197 5.187 -26.680 1.00 71.62 223 ILE A O 1
ATOM 1786 N N . ILE A 1 224 ? 21.005 5.946 -28.789 1.00 75.00 224 ILE A N 1
ATOM 1787 C CA . ILE A 1 224 ? 20.104 7.063 -28.467 1.00 75.00 224 ILE A CA 1
ATOM 1788 C C . ILE A 1 224 ? 18.776 6.553 -27.889 1.00 75.00 224 ILE A C 1
ATOM 1790 O O . ILE A 1 224 ? 18.314 7.107 -26.895 1.00 75.00 224 ILE A O 1
ATOM 1794 N N . SER A 1 225 ? 18.198 5.476 -28.435 1.00 75.62 225 SER A N 1
ATOM 1795 C CA . SER A 1 225 ? 16.971 4.863 -27.895 1.00 75.62 225 SER A CA 1
ATOM 1796 C C . SER A 1 225 ? 17.147 4.421 -26.441 1.00 75.62 225 SER A C 1
ATOM 1798 O O . SER A 1 225 ? 16.305 4.710 -25.594 1.00 75.62 225 SER A O 1
ATOM 1800 N N . ARG A 1 226 ? 18.276 3.775 -26.121 1.00 74.56 226 ARG A N 1
ATOM 1801 C CA . ARG A 1 226 ? 18.578 3.313 -24.757 1.00 74.56 226 ARG A CA 1
ATOM 1802 C C . ARG A 1 226 ? 18.807 4.466 -23.782 1.00 74.56 226 ARG A C 1
ATOM 1804 O O . ARG A 1 226 ? 18.357 4.379 -22.641 1.00 74.56 226 ARG A O 1
ATOM 1811 N N . TYR A 1 227 ? 19.447 5.553 -24.222 1.00 77.19 227 TYR A N 1
ATOM 1812 C CA . TYR A 1 227 ? 19.555 6.773 -23.417 1.00 77.19 227 TYR A CA 1
ATOM 1813 C C . TYR A 1 227 ? 18.198 7.422 -23.182 1.00 77.19 227 TYR A C 1
ATOM 1815 O O . TYR A 1 227 ? 17.901 7.763 -22.043 1.00 77.19 227 TYR A O 1
ATOM 1823 N N . LEU A 1 228 ? 17.374 7.567 -24.224 1.00 77.44 228 LEU A N 1
ATOM 1824 C CA . LEU A 1 228 ? 16.045 8.162 -24.112 1.00 77.44 228 LEU A CA 1
ATOM 1825 C C . LEU A 1 228 ? 15.181 7.369 -23.130 1.00 77.44 228 LEU A C 1
ATOM 1827 O O . LEU A 1 228 ? 14.595 7.954 -22.229 1.00 77.44 228 LEU A O 1
ATOM 1831 N N . MET A 1 229 ? 15.184 6.041 -23.242 1.00 74.81 229 MET A N 1
ATOM 1832 C CA . MET A 1 229 ? 14.473 5.146 -22.332 1.00 74.81 229 MET A CA 1
ATOM 1833 C C . MET A 1 229 ? 14.996 5.245 -20.892 1.00 74.81 229 MET A C 1
ATOM 1835 O O . MET A 1 229 ? 14.210 5.414 -19.963 1.00 74.81 229 MET A O 1
ATOM 1839 N N . GLY A 1 230 ? 16.318 5.209 -20.691 1.00 73.69 230 GLY A N 1
ATOM 1840 C CA . GLY A 1 230 ? 16.920 5.401 -19.368 1.00 73.69 230 GLY A CA 1
ATOM 1841 C C . GLY A 1 230 ? 16.570 6.761 -18.758 1.00 73.69 230 GLY A C 1
ATOM 1842 O O . GLY A 1 230 ? 16.253 6.843 -17.573 1.00 73.69 230 GLY A O 1
ATOM 1843 N N . PHE A 1 231 ? 16.542 7.817 -19.574 1.00 77.12 231 PHE A N 1
ATOM 1844 C CA . PHE A 1 231 ? 16.141 9.154 -19.149 1.00 77.12 231 PHE A CA 1
ATOM 1845 C C . PHE A 1 231 ? 14.648 9.213 -18.821 1.00 77.12 231 PHE A C 1
ATOM 1847 O O . PHE A 1 231 ? 14.297 9.745 -17.781 1.00 77.12 231 PHE A O 1
ATOM 1854 N N . CYS A 1 232 ? 13.768 8.608 -19.626 1.00 75.75 232 CYS A N 1
ATOM 1855 C CA . CYS A 1 232 ? 12.341 8.482 -19.316 1.00 75.75 232 CYS A CA 1
ATOM 1856 C C . CYS A 1 232 ? 12.113 7.753 -17.985 1.00 75.75 232 CYS A C 1
ATOM 1858 O O . CYS A 1 232 ? 11.340 8.231 -17.161 1.00 75.75 232 CYS A O 1
ATOM 1860 N N . MET A 1 233 ? 12.831 6.656 -17.729 1.00 70.81 233 MET A N 1
ATOM 1861 C CA . MET A 1 233 ? 12.753 5.923 -16.459 1.00 70.81 233 MET A CA 1
ATOM 1862 C C . MET A 1 233 ? 13.274 6.754 -15.277 1.00 70.81 233 MET A C 1
ATOM 1864 O O . MET A 1 233 ? 12.695 6.709 -14.194 1.00 70.81 233 MET A O 1
ATOM 1868 N N . LEU A 1 234 ? 14.315 7.570 -15.476 1.00 71.62 234 LEU A N 1
ATOM 1869 C CA . LEU A 1 234 ? 14.753 8.541 -14.468 1.00 71.62 234 LEU A CA 1
ATOM 1870 C C . LEU A 1 234 ? 13.747 9.685 -14.274 1.00 71.62 234 LEU A C 1
ATOM 1872 O O . LEU A 1 234 ? 13.541 10.127 -13.151 1.00 71.62 234 LEU A O 1
ATOM 1876 N N . LEU A 1 235 ? 13.085 10.157 -15.332 1.00 72.81 235 LEU A N 1
ATOM 1877 C CA . LEU A 1 235 ? 12.029 11.167 -15.235 1.00 72.81 235 LEU A CA 1
ATOM 1878 C C . LEU A 1 235 ? 10.806 10.623 -14.479 1.00 72.81 235 LEU A C 1
ATOM 1880 O O . LEU A 1 235 ? 10.139 11.391 -13.792 1.00 72.81 235 LEU A O 1
ATOM 1884 N N . LEU A 1 236 ? 10.542 9.311 -14.505 1.00 69.88 236 LEU A N 1
ATOM 1885 C CA . LEU A 1 236 ? 9.519 8.702 -13.643 1.00 69.88 236 LEU A CA 1
ATOM 1886 C C . LEU A 1 236 ? 9.857 8.841 -12.147 1.00 69.88 236 LEU A C 1
ATOM 1888 O O . LEU A 1 236 ? 8.941 8.896 -11.333 1.00 69.88 236 LEU A O 1
ATOM 1892 N N . LEU A 1 237 ? 11.131 8.982 -11.756 1.00 66.44 237 LEU A N 1
ATOM 1893 C CA . LEU A 1 237 ? 11.478 9.349 -10.374 1.00 66.44 237 LEU A CA 1
ATOM 1894 C C . LEU A 1 237 ? 11.090 10.795 -10.043 1.00 66.44 237 LEU A C 1
ATOM 1896 O O . LEU A 1 237 ? 10.820 11.092 -8.883 1.00 66.44 237 LEU A O 1
ATOM 1900 N N . LEU A 1 238 ? 11.018 11.695 -11.031 1.00 63.38 238 LEU A N 1
ATOM 1901 C CA . LEU A 1 238 ? 10.549 13.072 -10.826 1.00 63.38 238 LEU A CA 1
ATOM 1902 C C . LEU A 1 238 ? 9.031 13.158 -10.628 1.00 63.38 238 LEU A C 1
ATOM 1904 O O . LEU A 1 238 ? 8.562 14.168 -10.112 1.00 63.38 238 LEU A O 1
ATOM 1908 N N . LEU A 1 239 ? 8.258 12.097 -10.911 1.00 61.00 239 LEU A N 1
ATOM 1909 C CA . LEU A 1 239 ? 6.860 12.002 -10.449 1.00 61.00 239 LEU A CA 1
ATOM 1910 C C . LEU A 1 239 ? 6.758 12.030 -8.913 1.00 61.00 239 LEU A C 1
ATOM 1912 O O . LEU A 1 239 ? 5.667 12.171 -8.362 1.00 61.00 239 LEU A O 1
ATOM 1916 N N . ASN A 1 240 ? 7.887 11.880 -8.211 1.00 60.75 240 ASN A N 1
ATOM 1917 C CA . ASN A 1 240 ? 7.999 12.018 -6.764 1.00 60.75 240 ASN A CA 1
ATOM 1918 C C . ASN A 1 240 ? 8.054 13.492 -6.299 1.00 60.75 240 ASN A C 1
ATOM 1920 O O . ASN A 1 240 ? 8.155 13.761 -5.102 1.00 60.75 240 ASN A O 1
ATOM 1924 N N . VAL A 1 241 ? 7.997 14.461 -7.223 1.00 57.94 241 VAL A N 1
ATOM 1925 C CA . VAL A 1 241 ? 7.834 15.883 -6.901 1.00 57.94 241 VAL A CA 1
ATOM 1926 C C . VAL A 1 241 ? 6.355 16.148 -6.615 1.00 57.94 241 VAL A C 1
ATOM 1928 O O . VAL A 1 241 ? 5.540 16.294 -7.520 1.00 57.94 241 VAL A O 1
ATOM 1931 N N . GLY A 1 242 ? 6.012 16.195 -5.331 1.00 56.72 242 GLY A N 1
ATOM 1932 C CA . GLY A 1 242 ? 4.699 16.581 -4.823 1.00 56.72 242 GLY A CA 1
ATOM 1933 C C . GLY A 1 242 ? 4.846 17.272 -3.472 1.00 56.72 242 GLY A C 1
ATOM 1934 O O . GLY A 1 242 ? 5.838 17.062 -2.773 1.00 56.72 242 GLY A O 1
ATOM 1935 N N . LYS A 1 243 ? 3.873 18.112 -3.107 1.00 57.09 243 LYS A N 1
ATOM 1936 C CA . LYS A 1 243 ? 3.870 18.830 -1.820 1.00 57.09 243 LYS A CA 1
ATOM 1937 C C . LYS A 1 243 ? 3.751 17.860 -0.638 1.00 57.09 243 LYS A C 1
ATOM 1939 O O . LYS A 1 243 ? 4.331 18.113 0.413 1.00 57.09 243 LYS A O 1
ATOM 1944 N N . TYR A 1 244 ? 3.053 16.741 -0.839 1.00 60.44 244 TYR A N 1
ATOM 1945 C CA . TYR A 1 244 ? 2.926 15.657 0.131 1.00 60.44 244 TYR A CA 1
ATOM 1946 C C . TYR A 1 244 ? 3.603 14.390 -0.399 1.00 60.44 244 TYR A C 1
ATOM 1948 O O . TYR A 1 244 ? 3.222 13.849 -1.440 1.00 60.44 244 TYR A O 1
ATOM 1956 N N . GLN A 1 245 ? 4.629 13.933 0.323 1.00 61.41 245 GLN A N 1
ATOM 1957 C CA . GLN A 1 245 ? 5.383 12.708 0.024 1.00 61.41 245 GLN A CA 1
ATOM 1958 C C . GLN A 1 245 ? 4.870 11.477 0.788 1.00 61.41 245 GLN A C 1
ATOM 1960 O O . GLN A 1 245 ? 5.469 10.406 0.688 1.00 61.41 245 GLN A O 1
ATOM 1965 N N . THR A 1 246 ? 3.774 11.628 1.527 1.00 63.44 246 THR A N 1
ATOM 1966 C CA . THR A 1 246 ? 3.084 10.567 2.262 1.00 63.44 246 THR A CA 1
ATOM 1967 C C . THR A 1 246 ? 1.971 9.959 1.412 1.00 63.44 246 THR A C 1
ATOM 1969 O O . THR A 1 246 ? 1.372 10.642 0.577 1.00 63.44 246 THR A O 1
ATOM 1972 N N . TYR A 1 247 ? 1.683 8.669 1.620 1.00 59.97 247 TYR A N 1
ATOM 1973 C CA . TYR A 1 247 ? 0.582 7.998 0.923 1.00 59.97 247 TYR A CA 1
ATOM 1974 C C . TYR A 1 247 ? -0.767 8.604 1.303 1.00 59.97 247 TYR A C 1
ATOM 1976 O O . TYR A 1 247 ? -1.576 8.849 0.420 1.00 59.97 247 TYR A O 1
ATOM 1984 N N . PHE A 1 248 ? -0.985 8.935 2.573 1.00 60.81 248 PHE A N 1
ATOM 1985 C CA . PHE A 1 248 ? -2.141 9.719 2.997 1.00 60.81 248 PHE A CA 1
ATOM 1986 C C . PHE A 1 248 ? -1.735 11.182 3.159 1.00 60.81 248 PHE A C 1
ATOM 1988 O O . PHE A 1 248 ? -0.804 11.505 3.902 1.00 60.81 248 PHE A O 1
ATOM 1995 N N . ALA A 1 249 ? -2.393 12.071 2.419 1.00 54.97 249 ALA A N 1
ATOM 1996 C CA . ALA A 1 249 ? -2.233 13.503 2.617 1.00 54.97 249 ALA A CA 1
ATOM 1997 C C . ALA A 1 249 ? -3.127 13.936 3.794 1.00 54.97 249 ALA A C 1
ATOM 1999 O O . ALA A 1 249 ? -4.284 13.523 3.843 1.00 54.97 249 ALA A O 1
ATOM 2000 N N . PRO A 1 250 ? -2.620 14.732 4.752 1.00 48.41 250 PRO A N 1
ATOM 2001 C CA . PRO A 1 250 ? -3.434 15.234 5.850 1.00 48.41 250 PRO A CA 1
ATOM 2002 C C . PRO A 1 250 ? -4.471 16.228 5.310 1.00 48.41 250 PRO A C 1
ATOM 2004 O O . PRO A 1 250 ? -4.132 17.320 4.852 1.00 48.41 250 PRO A O 1
ATOM 2007 N N . GLY A 1 251 ? -5.728 15.804 5.341 1.00 48.69 251 GLY A N 1
ATOM 2008 C CA . GLY A 1 251 ? -6.917 16.499 4.859 1.00 48.69 251 GLY A CA 1
ATOM 2009 C C . GLY A 1 251 ? -8.031 15.464 4.736 1.00 48.69 251 GLY A C 1
ATOM 2010 O O . GLY A 1 251 ? -7.740 14.301 4.457 1.00 48.69 251 GLY A O 1
ATOM 2011 N N . SER A 1 252 ? -9.275 15.838 5.034 1.00 41.81 252 SER A N 1
ATOM 2012 C CA . SER A 1 252 ? -10.416 14.921 4.967 1.00 41.81 252 SER A CA 1
ATOM 2013 C C . SER A 1 252 ? -10.423 14.189 3.621 1.00 41.81 252 SER A C 1
ATOM 2015 O O . SER A 1 252 ? -10.197 14.793 2.573 1.00 41.81 252 SER A O 1
ATOM 2017 N N . ALA A 1 253 ? -10.668 12.878 3.652 1.00 46.06 253 ALA A N 1
ATOM 2018 C CA . ALA A 1 253 ? -10.685 12.007 2.472 1.00 46.06 253 ALA A CA 1
ATOM 2019 C C . ALA A 1 253 ? -11.647 12.482 1.357 1.00 46.06 253 ALA A C 1
ATOM 2021 O O . ALA A 1 253 ? -11.544 12.035 0.217 1.00 46.06 253 ALA A O 1
ATOM 2022 N N . GLU A 1 254 ? -12.543 13.416 1.681 1.00 45.44 254 GLU A N 1
ATOM 2023 C CA . GLU A 1 254 ? -13.517 14.041 0.787 1.00 45.44 254 GLU A CA 1
ATOM 2024 C C . GLU A 1 254 ? -12.945 15.185 -0.066 1.00 45.44 254 GLU A C 1
ATOM 2026 O O . GLU A 1 254 ? -13.541 15.558 -1.077 1.00 45.44 254 GLU A O 1
ATOM 2031 N N . ASP A 1 255 ? -11.783 15.740 0.287 1.00 52.19 255 ASP A N 1
ATOM 2032 C CA . ASP A 1 255 ? -11.205 16.859 -0.448 1.00 52.19 255 ASP A CA 1
ATOM 2033 C C . ASP A 1 255 ? -10.378 16.352 -1.644 1.00 52.19 255 ASP A C 1
ATOM 2035 O O . ASP A 1 255 ? -9.164 16.128 -1.583 1.00 52.19 255 ASP A O 1
ATOM 2039 N N . GLU A 1 256 ? -11.038 16.194 -2.795 1.00 54.69 256 GLU A N 1
ATOM 2040 C CA . GLU A 1 256 ? -10.417 15.823 -4.080 1.00 54.69 256 GLU A CA 1
ATOM 2041 C C . GLU A 1 256 ? -9.215 16.736 -4.431 1.00 54.69 256 GLU A C 1
ATOM 2043 O O . GLU A 1 256 ? -8.279 16.348 -5.138 1.00 54.69 256 GLU A O 1
ATOM 2048 N N . SER A 1 257 ? -9.218 17.960 -3.893 1.00 54.41 257 SER A N 1
ATOM 2049 C CA . SER A 1 257 ? -8.152 18.958 -4.003 1.00 54.41 257 SER A CA 1
ATOM 2050 C C . SER A 1 257 ? -6.860 18.576 -3.259 1.00 54.41 257 SER A C 1
ATOM 2052 O O . SER A 1 257 ? -5.766 18.909 -3.725 1.00 54.41 257 SER A O 1
ATOM 2054 N N . VAL A 1 258 ? -6.964 17.847 -2.143 1.00 57.09 258 VAL A N 1
ATOM 2055 C CA . VAL A 1 258 ? -5.840 17.362 -1.326 1.00 57.09 258 VAL A CA 1
ATOM 2056 C C . VAL A 1 258 ? -5.245 16.096 -1.945 1.00 57.09 258 VAL A C 1
ATOM 2058 O O . VAL A 1 258 ? -4.021 15.982 -2.057 1.00 57.09 258 VAL A O 1
ATOM 2061 N N . ASN A 1 259 ? -6.085 15.210 -2.490 1.00 56.19 259 ASN A N 1
ATOM 2062 C CA . ASN A 1 259 ? -5.633 14.044 -3.259 1.00 56.19 259 ASN A CA 1
ATOM 2063 C C . ASN A 1 259 ? -4.841 14.440 -4.519 1.00 56.19 259 ASN A C 1
ATOM 2065 O O . ASN A 1 259 ? -3.850 13.794 -4.862 1.00 56.19 259 ASN A O 1
ATOM 2069 N N . LYS A 1 260 ? -5.192 15.565 -5.160 1.00 58.50 260 LYS A N 1
ATOM 2070 C CA . LYS A 1 260 ? -4.435 16.142 -6.289 1.00 58.50 260 LYS A CA 1
ATOM 2071 C C . LYS A 1 260 ? -3.069 16.729 -5.898 1.00 58.50 260 LYS A C 1
ATOM 2073 O O . LYS A 1 260 ? -2.244 16.948 -6.780 1.00 58.50 260 LYS A O 1
ATOM 2078 N N . GLN A 1 261 ? -2.805 16.970 -4.609 1.00 60.16 261 GLN A N 1
ATOM 2079 C CA . GLN A 1 261 ? -1.514 17.476 -4.108 1.00 60.16 261 GLN A CA 1
ATOM 2080 C C . GLN A 1 261 ? -0.538 16.362 -3.677 1.00 60.16 261 GLN A C 1
ATOM 2082 O O . GLN A 1 261 ? 0.612 16.661 -3.323 1.00 60.16 261 GLN A O 1
ATOM 2087 N N . ARG A 1 262 ? -0.971 15.091 -3.709 1.00 66.38 262 ARG A N 1
ATOM 2088 C CA . ARG A 1 262 ? -0.117 13.913 -3.480 1.00 66.38 262 ARG A CA 1
ATOM 2089 C C . ARG A 1 262 ? 0.926 13.787 -4.592 1.00 66.38 262 ARG A C 1
ATOM 2091 O O . ARG A 1 262 ? 0.690 14.185 -5.734 1.00 66.38 262 ARG A O 1
ATOM 2098 N N . ALA A 1 263 ? 2.089 13.221 -4.271 1.00 67.81 263 ALA A N 1
ATOM 2099 C CA . ALA A 1 263 ? 3.095 12.908 -5.283 1.00 67.81 263 ALA A CA 1
ATOM 2100 C C . ALA A 1 263 ? 2.499 12.016 -6.389 1.00 67.81 263 ALA A C 1
ATOM 2102 O O . ALA A 1 263 ? 1.823 11.025 -6.107 1.00 67.81 263 ALA A O 1
ATOM 2103 N N . GLY A 1 264 ? 2.787 12.342 -7.652 1.00 65.19 264 GLY A N 1
ATOM 2104 C CA . GLY A 1 264 ? 2.242 11.642 -8.820 1.00 65.19 264 GLY A CA 1
ATOM 2105 C C . GLY A 1 264 ? 2.570 10.146 -8.855 1.00 65.19 264 GLY A C 1
ATOM 2106 O O . GLY A 1 264 ? 1.818 9.372 -9.441 1.00 65.19 264 GLY A O 1
ATOM 2107 N N . VAL A 1 265 ? 3.639 9.720 -8.171 1.00 67.12 265 VAL A N 1
ATOM 2108 C CA . VAL A 1 265 ? 3.974 8.298 -7.974 1.00 67.12 265 VAL A CA 1
ATOM 2109 C C . VAL A 1 265 ? 2.851 7.539 -7.268 1.00 67.12 265 VAL A C 1
ATOM 2111 O O . VAL A 1 265 ? 2.570 6.411 -7.654 1.00 67.12 265 VAL A O 1
ATOM 2114 N N . PHE A 1 266 ? 2.187 8.130 -6.273 1.00 67.69 266 PHE A N 1
ATOM 2115 C CA . PHE A 1 266 ? 1.108 7.444 -5.557 1.00 67.69 266 PHE A CA 1
ATOM 2116 C C . PHE A 1 266 ? -0.133 7.296 -6.425 1.00 67.69 266 PHE A C 1
ATOM 2118 O O . PHE A 1 266 ? -0.665 6.200 -6.519 1.00 67.69 266 PHE A O 1
ATOM 2125 N N . ASN A 1 267 ? -0.501 8.337 -7.175 1.00 68.25 267 ASN A N 1
ATOM 2126 C CA . ASN A 1 267 ? -1.598 8.250 -8.143 1.00 68.25 267 ASN A CA 1
ATOM 2127 C C . ASN A 1 267 ? -1.304 7.212 -9.241 1.00 68.25 267 ASN A C 1
ATOM 2129 O O . ASN A 1 267 ? -2.199 6.506 -9.701 1.00 68.25 267 ASN A O 1
ATOM 2133 N N . TRP A 1 268 ? -0.041 7.091 -9.653 1.00 68.88 268 TRP A N 1
ATOM 2134 C CA . TRP A 1 268 ? 0.392 6.089 -10.625 1.00 68.88 268 TRP A CA 1
ATOM 2135 C C . TRP A 1 268 ? 0.322 4.657 -10.068 1.00 68.88 268 TRP A C 1
ATOM 2137 O O . TRP A 1 268 ? -0.115 3.758 -10.789 1.00 68.88 268 TRP A O 1
ATOM 2147 N N . ILE A 1 269 ? 0.691 4.462 -8.794 1.00 69.00 269 ILE A N 1
ATOM 2148 C CA . ILE A 1 269 ? 0.543 3.194 -8.059 1.00 69.00 269 ILE A CA 1
ATOM 2149 C C . ILE A 1 269 ? -0.935 2.832 -7.895 1.00 69.00 269 ILE A C 1
ATOM 2151 O O . ILE A 1 269 ? -1.319 1.730 -8.277 1.00 69.00 269 ILE A O 1
ATOM 2155 N N . ASP A 1 270 ? -1.758 3.764 -7.414 1.00 65.38 270 ASP A N 1
ATOM 2156 C CA . ASP A 1 270 ? -3.189 3.554 -7.163 1.00 65.38 270 ASP A CA 1
ATOM 2157 C C . ASP A 1 270 ? -3.939 3.190 -8.452 1.00 65.38 270 ASP A C 1
ATOM 2159 O O . ASP A 1 270 ? -4.860 2.378 -8.444 1.00 65.38 270 ASP A O 1
ATOM 2163 N N . SER A 1 271 ? -3.502 3.723 -9.595 1.00 64.12 271 SER A N 1
ATOM 2164 C CA . SER A 1 271 ? -4.138 3.423 -10.877 1.00 64.12 271 SER A CA 1
ATOM 2165 C C . SER A 1 271 ? -3.757 2.038 -11.441 1.00 64.12 271 SER A C 1
ATOM 2167 O O . SER A 1 271 ? -4.212 1.686 -12.525 1.00 64.12 271 SER A O 1
ATOM 2169 N N . ASN A 1 272 ? -2.903 1.251 -10.766 1.00 64.31 272 ASN A N 1
ATOM 2170 C CA . ASN A 1 272 ? -2.388 -0.050 -11.233 1.00 64.31 272 ASN A CA 1
ATOM 2171 C C . ASN A 1 272 ? -1.707 -0.014 -12.622 1.00 64.31 272 ASN A C 1
ATOM 2173 O O . ASN A 1 272 ? -1.430 -1.050 -13.229 1.00 64.31 272 ASN A O 1
ATOM 2177 N N . TRP A 1 273 ? -1.373 1.178 -13.131 1.00 64.75 273 TRP A N 1
ATOM 2178 C CA . TRP A 1 273 ? -0.737 1.357 -14.443 1.00 64.75 273 TRP A CA 1
ATOM 2179 C C . TRP A 1 273 ? 0.767 1.144 -14.410 1.00 64.75 273 TRP A C 1
ATOM 2181 O O . TRP A 1 273 ? 1.399 1.093 -15.465 1.00 64.75 273 TRP A O 1
ATOM 2191 N N . VAL A 1 274 ? 1.350 0.982 -13.226 1.00 67.50 274 VAL A N 1
ATOM 2192 C CA . VAL A 1 274 ? 2.792 0.830 -13.052 1.00 67.50 274 VAL A CA 1
ATOM 2193 C C . VAL A 1 274 ? 3.342 -0.346 -13.858 1.00 67.50 274 VAL A C 1
ATOM 2195 O O . VAL A 1 274 ? 4.224 -0.163 -14.693 1.00 67.50 274 VAL A O 1
ATOM 2198 N N . LEU A 1 275 ? 2.778 -1.543 -13.676 1.00 65.69 275 LEU A N 1
ATOM 2199 C CA . LEU A 1 275 ? 3.220 -2.746 -14.387 1.00 65.69 275 LEU A CA 1
ATOM 2200 C C . LEU A 1 275 ? 2.943 -2.674 -15.903 1.00 65.69 275 LEU A C 1
ATOM 2202 O O . LEU A 1 275 ? 3.877 -2.929 -16.671 1.00 65.69 275 LEU A O 1
ATOM 2206 N N . PRO A 1 276 ? 1.737 -2.288 -16.376 1.00 70.50 276 PRO A N 1
ATOM 2207 C CA . PRO A 1 276 ? 1.463 -2.140 -17.806 1.00 70.50 276 PRO A CA 1
ATOM 2208 C C . PRO A 1 276 ? 2.357 -1.117 -18.507 1.00 70.50 276 PRO A C 1
ATOM 2210 O O . PRO A 1 276 ? 2.899 -1.413 -19.570 1.00 70.50 276 PRO A O 1
ATOM 2213 N N . THR A 1 277 ? 2.544 0.071 -17.923 1.00 68.38 277 THR A N 1
ATOM 2214 C CA . THR A 1 277 ? 3.347 1.140 -18.544 1.00 68.38 277 THR A CA 1
ATOM 2215 C C . THR A 1 277 ? 4.817 0.756 -18.630 1.00 68.38 277 THR A C 1
ATOM 2217 O O . THR A 1 277 ? 5.439 0.946 -19.675 1.00 68.38 277 THR A O 1
ATOM 2220 N N . LEU A 1 278 ? 5.354 0.136 -17.578 1.00 70.56 278 LEU A N 1
ATOM 2221 C CA . LEU A 1 278 ? 6.728 -0.347 -17.553 1.00 70.56 278 LEU A CA 1
ATOM 2222 C C . LEU A 1 278 ? 6.919 -1.475 -18.579 1.00 70.56 278 LEU A C 1
ATOM 2224 O O . LEU A 1 278 ? 7.808 -1.394 -19.424 1.00 70.56 278 LEU A O 1
ATOM 2228 N N . THR A 1 279 ? 6.028 -2.472 -18.591 1.00 70.81 279 THR A N 1
ATOM 2229 C CA . THR A 1 279 ? 6.055 -3.593 -19.552 1.00 70.81 279 THR A CA 1
ATOM 2230 C C . THR A 1 279 ? 5.958 -3.116 -20.998 1.00 70.81 279 THR A C 1
ATOM 2232 O O . THR A 1 279 ? 6.725 -3.563 -21.851 1.00 70.81 279 THR A O 1
ATOM 2235 N N . LEU A 1 280 ? 5.049 -2.180 -21.282 1.00 71.31 280 LEU A N 1
ATOM 2236 C CA . LEU A 1 280 ? 4.884 -1.599 -22.609 1.00 71.31 280 LEU A CA 1
ATOM 2237 C C . LEU A 1 280 ? 6.157 -0.876 -23.056 1.00 71.31 280 LEU A C 1
ATOM 2239 O O . LEU A 1 280 ? 6.594 -1.048 -24.191 1.00 71.31 280 LEU A O 1
ATOM 2243 N N . ALA A 1 281 ? 6.785 -0.116 -22.160 1.00 71.56 281 ALA A N 1
ATOM 2244 C CA . ALA A 1 281 ? 8.018 0.592 -22.465 1.00 71.56 281 ALA A CA 1
ATOM 2245 C C . ALA A 1 281 ? 9.167 -0.388 -22.791 1.00 71.56 281 ALA A C 1
ATOM 2247 O O . ALA A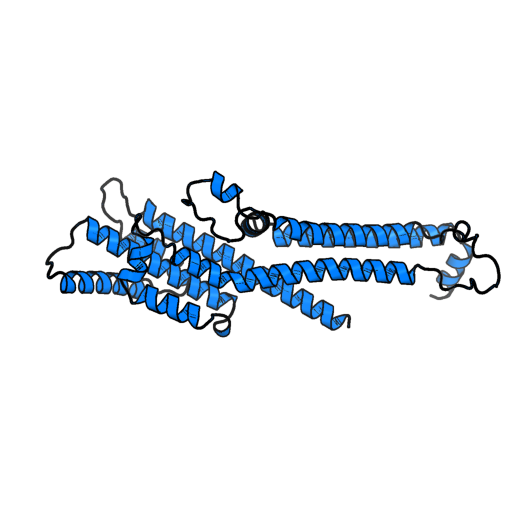 1 281 ? 9.882 -0.195 -23.778 1.00 71.56 281 ALA A O 1
ATOM 2248 N N . TYR A 1 282 ? 9.294 -1.494 -22.046 1.00 70.69 282 TYR A N 1
ATOM 2249 C CA . TYR A 1 282 ? 10.235 -2.576 -22.371 1.00 70.69 282 TYR A CA 1
ATOM 2250 C C . TYR A 1 282 ? 9.937 -3.245 -23.716 1.00 70.69 282 TYR A C 1
ATOM 2252 O O . TYR A 1 282 ? 10.858 -3.484 -24.500 1.00 70.69 282 TYR A O 1
ATOM 2260 N N . ALA A 1 283 ? 8.667 -3.535 -24.002 1.00 70.81 283 ALA A N 1
ATOM 2261 C CA . ALA A 1 283 ? 8.254 -4.150 -25.258 1.00 70.81 283 ALA A CA 1
ATOM 2262 C C . ALA A 1 283 ? 8.568 -3.245 -26.459 1.00 70.81 283 ALA A C 1
ATOM 2264 O O . ALA A 1 283 ? 9.125 -3.711 -27.453 1.00 70.81 283 ALA A O 1
ATOM 2265 N N . ILE A 1 284 ? 8.288 -1.943 -26.351 1.00 74.56 284 ILE A N 1
ATOM 2266 C CA . ILE A 1 284 ? 8.622 -0.957 -27.385 1.00 74.56 284 ILE A CA 1
ATOM 2267 C C . ILE A 1 284 ? 10.137 -0.908 -27.600 1.00 74.56 284 ILE A C 1
ATOM 2269 O O . ILE A 1 284 ? 10.589 -0.991 -28.741 1.00 74.56 284 ILE A O 1
ATOM 2273 N N . GLN A 1 285 ? 10.930 -0.841 -26.527 1.00 76.19 285 GLN A N 1
ATOM 2274 C CA . GLN A 1 285 ? 12.390 -0.832 -26.634 1.00 76.19 285 GLN A CA 1
ATOM 2275 C C . GLN A 1 285 ? 12.918 -2.103 -27.316 1.00 76.19 285 GLN A C 1
ATOM 2277 O O . GLN A 1 285 ? 13.805 -2.023 -28.166 1.00 76.19 285 GLN A O 1
ATOM 2282 N N . PHE A 1 286 ? 12.354 -3.268 -26.989 1.00 73.88 286 PHE A N 1
ATOM 2283 C CA . PHE A 1 286 ? 12.705 -4.532 -27.632 1.00 73.88 286 PHE A CA 1
ATOM 2284 C C . PHE A 1 286 ? 12.387 -4.522 -29.134 1.00 73.88 286 PHE A C 1
ATOM 2286 O O . PHE A 1 286 ? 13.221 -4.935 -29.943 1.00 73.88 286 PHE A O 1
ATOM 2293 N N . VAL A 1 287 ? 11.215 -4.012 -29.525 1.00 76.44 287 VAL A N 1
ATOM 2294 C CA . VAL A 1 287 ? 10.816 -3.894 -30.936 1.00 76.44 287 VAL A CA 1
ATOM 2295 C C . VAL A 1 287 ? 11.741 -2.938 -31.689 1.00 76.44 287 VAL A C 1
ATOM 2297 O O . VAL A 1 287 ? 12.196 -3.277 -32.781 1.00 76.44 287 VAL A O 1
ATOM 2300 N N . VAL A 1 288 ? 12.070 -1.781 -31.106 1.00 76.75 288 VAL A N 1
ATOM 2301 C CA . VAL A 1 288 ? 12.975 -0.795 -31.717 1.00 76.75 288 VAL A CA 1
ATOM 2302 C C . VAL A 1 288 ? 14.375 -1.379 -31.911 1.00 76.75 288 VAL A C 1
ATOM 2304 O O . VAL A 1 288 ? 14.902 -1.322 -33.022 1.00 76.75 288 VAL A O 1
ATOM 2307 N N . ASP A 1 289 ? 14.960 -1.997 -30.881 1.00 72.62 289 ASP A N 1
ATOM 2308 C CA . ASP A 1 289 ? 16.289 -2.613 -30.986 1.00 72.62 289 ASP A CA 1
ATOM 2309 C C . ASP A 1 289 ? 16.294 -3.761 -32.014 1.00 72.62 289 ASP A C 1
ATOM 2311 O O . ASP A 1 289 ? 17.208 -3.849 -32.836 1.00 72.62 289 ASP A O 1
ATOM 2315 N N . THR A 1 290 ? 15.248 -4.593 -32.045 1.00 73.06 290 THR A N 1
ATOM 2316 C CA . THR A 1 290 ? 15.116 -5.687 -33.024 1.00 73.06 290 THR A CA 1
ATOM 2317 C C . THR A 1 290 ? 14.997 -5.162 -34.456 1.00 73.06 290 THR A C 1
ATOM 2319 O O . THR A 1 290 ? 15.671 -5.662 -35.359 1.00 73.06 290 THR A O 1
ATOM 2322 N N . ALA A 1 291 ? 14.181 -4.127 -34.678 1.00 75.44 291 ALA A N 1
ATOM 2323 C CA . ALA A 1 291 ? 14.012 -3.510 -35.989 1.00 75.44 291 ALA A CA 1
ATOM 2324 C C . ALA A 1 291 ? 15.316 -2.866 -36.482 1.00 75.44 291 ALA A C 1
ATOM 2326 O O . ALA A 1 291 ? 15.692 -3.045 -37.641 1.00 75.44 291 ALA A O 1
ATOM 2327 N N . LEU A 1 292 ? 16.041 -2.165 -35.605 1.00 72.88 292 LEU A N 1
ATOM 2328 C CA . LEU A 1 292 ? 17.322 -1.543 -35.943 1.00 72.88 292 LEU A CA 1
ATOM 2329 C C . LEU A 1 292 ? 18.387 -2.581 -36.310 1.00 72.88 292 LEU A C 1
ATOM 2331 O O . LEU A 1 292 ? 19.082 -2.405 -37.312 1.00 72.88 292 LEU A O 1
ATOM 2335 N N . VAL A 1 293 ? 18.480 -3.685 -35.559 1.00 73.31 293 VAL A N 1
ATOM 2336 C CA . VAL A 1 293 ? 19.386 -4.800 -35.883 1.00 73.31 293 VAL A CA 1
ATOM 2337 C C . VAL A 1 293 ? 19.012 -5.432 -37.223 1.00 73.31 293 VAL A C 1
ATOM 2339 O O . VAL A 1 293 ? 19.882 -5.656 -38.066 1.00 73.31 293 VAL A O 1
ATOM 2342 N N . TYR A 1 294 ? 17.721 -5.672 -37.463 1.00 74.56 294 TYR A N 1
ATOM 2343 C CA . TYR A 1 294 ? 17.248 -6.247 -38.721 1.00 74.56 294 TYR A CA 1
ATOM 2344 C C . TYR A 1 294 ? 17.589 -5.357 -39.927 1.00 74.56 294 TYR A C 1
ATOM 2346 O O . TYR A 1 294 ? 18.115 -5.842 -40.932 1.00 74.56 294 TYR A O 1
ATOM 2354 N N . ILE A 1 295 ? 17.356 -4.045 -39.814 1.00 75.75 295 ILE A N 1
ATOM 2355 C CA . ILE A 1 295 ? 17.680 -3.076 -40.868 1.00 75.75 295 ILE A CA 1
ATOM 2356 C C . ILE A 1 295 ? 19.195 -3.000 -41.093 1.00 75.75 295 ILE A C 1
ATOM 2358 O O . ILE A 1 295 ? 19.625 -2.958 -42.247 1.00 75.75 295 ILE A O 1
ATOM 2362 N N . ALA A 1 296 ? 20.009 -3.041 -40.034 1.00 71.06 296 ALA A N 1
ATOM 2363 C CA . ALA A 1 296 ? 21.467 -3.043 -40.153 1.00 71.06 296 ALA A CA 1
ATOM 2364 C C . ALA A 1 296 ? 21.973 -4.272 -40.935 1.00 71.06 296 ALA A C 1
ATOM 2366 O O . ALA A 1 296 ? 22.760 -4.136 -41.879 1.00 71.06 296 ALA A O 1
ATOM 2367 N N . VAL A 1 297 ? 21.462 -5.469 -40.619 1.00 72.25 297 VAL A N 1
ATOM 2368 C CA . VAL A 1 297 ? 21.791 -6.713 -41.341 1.00 72.25 297 VAL A CA 1
ATOM 2369 C C . VAL A 1 297 ? 21.340 -6.640 -42.800 1.00 72.25 297 VAL A C 1
ATOM 2371 O O . VAL A 1 297 ? 22.102 -6.988 -43.706 1.00 72.25 297 VAL A O 1
ATOM 2374 N N . TRP A 1 298 ? 20.119 -6.162 -43.049 1.00 74.81 298 TRP A N 1
ATOM 2375 C CA . TRP A 1 298 ? 19.580 -6.017 -44.400 1.00 74.81 298 TRP A CA 1
ATOM 2376 C C . TRP A 1 298 ? 20.402 -5.040 -45.250 1.00 74.81 298 TRP A C 1
ATOM 2378 O O . TRP A 1 298 ? 20.757 -5.353 -46.389 1.00 74.81 298 TRP A O 1
ATOM 2388 N N . TYR A 1 299 ? 20.761 -3.885 -44.687 1.00 73.00 299 TYR A N 1
ATOM 2389 C CA . TYR A 1 299 ? 21.554 -2.876 -45.382 1.00 73.00 299 TYR A CA 1
ATOM 2390 C C . TYR A 1 299 ? 22.961 -3.390 -45.702 1.00 73.00 299 TYR A C 1
ATOM 2392 O O . TYR A 1 299 ? 23.420 -3.231 -46.831 1.00 73.00 299 TYR A O 1
ATOM 2400 N N . THR A 1 300 ? 23.600 -4.092 -44.760 1.00 68.56 300 THR A N 1
ATOM 2401 C CA . THR A 1 300 ? 24.934 -4.697 -44.939 1.00 68.56 300 THR A CA 1
ATOM 2402 C C . THR A 1 300 ? 24.948 -5.738 -46.060 1.00 68.56 300 THR A C 1
ATOM 2404 O O . THR A 1 300 ? 25.856 -5.756 -46.893 1.00 68.56 300 THR A O 1
ATOM 2407 N N . ARG A 1 301 ? 23.906 -6.579 -46.141 1.00 66.50 301 ARG A N 1
ATOM 2408 C CA . ARG A 1 301 ? 23.746 -7.551 -47.237 1.00 66.50 301 ARG A CA 1
ATOM 2409 C C . ARG A 1 301 ? 23.607 -6.872 -48.601 1.00 66.50 301 ARG A C 1
ATOM 2411 O O . ARG A 1 301 ? 24.091 -7.405 -49.596 1.00 66.50 301 ARG A O 1
ATOM 2418 N N . LYS A 1 302 ? 22.960 -5.704 -48.651 1.00 68.88 302 LYS A N 1
ATOM 2419 C CA . LYS A 1 302 ? 22.703 -4.964 -49.893 1.00 68.88 302 LYS A CA 1
ATOM 2420 C C . LYS A 1 302 ? 23.912 -4.150 -50.368 1.00 68.88 302 LYS A C 1
ATOM 2422 O O . LYS A 1 302 ? 24.117 -4.032 -51.572 1.00 68.88 302 LYS A O 1
ATOM 2427 N N . SER A 1 303 ? 24.707 -3.602 -49.449 1.00 64.62 303 SER A N 1
ATOM 2428 C CA . SER A 1 303 ? 25.876 -2.767 -49.760 1.00 64.62 303 SER A CA 1
ATOM 2429 C C . SER A 1 303 ? 27.149 -3.568 -50.061 1.00 64.62 303 SER A C 1
ATOM 2431 O O . SER A 1 303 ? 27.987 -3.095 -50.827 1.00 64.62 303 SER A O 1
ATOM 2433 N N . HIS A 1 304 ? 27.282 -4.796 -49.543 1.00 55.22 304 HIS A N 1
ATOM 2434 C CA . HIS A 1 304 ? 28.428 -5.677 -49.804 1.00 55.22 304 HIS A CA 1
ATOM 2435 C C . HIS A 1 304 ? 28.003 -7.091 -50.257 1.00 55.22 304 HIS A C 1
ATOM 2437 O O . HIS A 1 304 ? 28.139 -8.063 -49.506 1.00 55.22 304 HIS A O 1
ATOM 2443 N N . PRO A 1 305 ? 27.547 -7.259 -51.515 1.00 57.72 305 PRO A N 1
ATOM 2444 C CA . PRO A 1 305 ? 27.089 -8.554 -52.036 1.00 57.72 305 PRO A CA 1
ATOM 2445 C C . PRO A 1 305 ? 28.192 -9.629 -52.102 1.00 57.72 305 PRO A C 1
ATOM 2447 O O . PRO A 1 305 ? 27.891 -10.821 -52.142 1.00 57.72 305 PRO A O 1
ATOM 2450 N N . SER A 1 306 ? 29.474 -9.243 -52.086 1.00 54.75 306 SER A N 1
ATOM 2451 C CA . SER A 1 306 ? 30.611 -10.173 -52.019 1.00 54.75 306 SER A CA 1
ATOM 2452 C C . SER A 1 306 ? 30.793 -10.822 -50.640 1.00 54.75 306 SER A C 1
ATOM 2454 O O . SER A 1 306 ? 31.266 -11.951 -50.580 1.00 54.75 306 SER A O 1
ATOM 2456 N N . ILE A 1 307 ? 30.380 -10.160 -49.551 1.00 55.06 307 ILE A N 1
ATOM 2457 C CA . ILE A 1 307 ? 30.415 -10.707 -48.180 1.00 55.06 307 ILE A CA 1
ATOM 2458 C C . ILE A 1 307 ? 29.216 -11.637 -47.948 1.00 55.06 307 ILE A C 1
ATOM 2460 O O . ILE A 1 307 ? 29.358 -12.684 -47.318 1.00 55.06 307 ILE A O 1
ATOM 2464 N N . ALA A 1 308 ? 28.054 -11.310 -48.526 1.00 51.03 308 ALA A N 1
ATOM 2465 C CA . ALA A 1 308 ? 26.860 -12.156 -48.473 1.00 51.03 308 ALA A CA 1
ATOM 2466 C C . ALA A 1 308 ? 27.111 -13.563 -49.055 1.00 51.03 308 ALA A C 1
ATOM 2468 O O . ALA A 1 308 ? 26.709 -14.553 -48.451 1.00 51.03 308 ALA A O 1
ATOM 2469 N N . LYS A 1 309 ? 27.875 -13.659 -50.154 1.00 51.28 309 LYS A N 1
ATOM 2470 C CA . LYS A 1 309 ? 28.272 -14.942 -50.767 1.00 51.28 309 LYS A CA 1
ATOM 2471 C C . LYS A 1 309 ? 29.242 -15.777 -49.922 1.00 51.28 309 LYS A C 1
ATOM 2473 O O . LYS A 1 309 ? 29.354 -16.977 -50.152 1.00 51.28 309 LYS A O 1
ATOM 2478 N N . THR A 1 310 ? 29.964 -15.168 -48.983 1.00 51.41 310 THR A N 1
ATOM 2479 C CA . THR A 1 310 ? 30.894 -15.883 -48.092 1.00 51.41 310 THR A CA 1
ATOM 2480 C C . THR A 1 310 ? 30.159 -16.480 -46.892 1.00 51.41 310 THR A C 1
ATOM 2482 O O . THR A 1 310 ? 30.468 -17.597 -46.498 1.00 51.41 310 THR A O 1
ATOM 2485 N N . ILE A 1 311 ? 29.142 -15.785 -46.366 1.00 53.34 311 ILE A N 1
ATOM 2486 C CA . ILE A 1 311 ? 28.282 -16.275 -45.270 1.00 53.34 311 ILE A CA 1
ATOM 2487 C C . ILE A 1 311 ? 27.404 -17.448 -45.740 1.00 53.34 311 ILE A C 1
ATOM 2489 O O . ILE A 1 311 ? 27.171 -18.392 -44.993 1.00 53.34 311 ILE A O 1
ATOM 2493 N N . GLU A 1 312 ? 26.961 -17.418 -46.997 1.00 48.81 312 GLU A N 1
ATOM 2494 C CA . GLU A 1 312 ? 26.142 -18.474 -47.610 1.00 48.81 312 GLU A CA 1
ATOM 2495 C C . GLU A 1 312 ? 26.949 -19.731 -47.995 1.00 48.81 312 GLU A C 1
ATOM 2497 O O . GLU A 1 312 ? 26.370 -20.776 -48.253 1.00 48.81 312 GLU A O 1
ATOM 2502 N N . LYS A 1 313 ? 28.288 -19.650 -48.013 1.00 45.81 313 LYS A N 1
ATOM 2503 C CA . LYS A 1 313 ? 29.188 -20.795 -48.255 1.00 45.81 313 LYS A CA 1
ATOM 2504 C C . LYS A 1 313 ? 29.724 -21.450 -46.978 1.00 45.81 313 LYS A C 1
ATOM 2506 O O . LYS A 1 313 ? 30.413 -22.461 -47.074 1.00 45.81 313 LYS A O 1
ATOM 2511 N N . SER A 1 314 ? 29.479 -20.854 -45.810 1.00 45.91 314 SER A N 1
ATOM 2512 C CA . SER A 1 314 ? 29.910 -21.376 -44.503 1.00 45.91 314 SER A CA 1
ATOM 2513 C C . SER A 1 314 ? 28.793 -22.075 -43.715 1.00 45.91 314 SER A C 1
ATOM 2515 O O . SER A 1 314 ? 29.029 -22.479 -42.578 1.00 45.91 314 SER A O 1
ATOM 2517 N N . HIS A 1 315 ? 27.602 -22.193 -44.305 1.00 40.06 315 HIS A N 1
ATOM 2518 C CA . HIS A 1 315 ? 26.509 -23.069 -43.882 1.00 40.06 315 HIS A CA 1
ATOM 2519 C C . HIS A 1 315 ? 26.328 -24.179 -44.918 1.00 40.06 315 HIS A C 1
ATOM 2521 O O . HIS A 1 315 ? 25.870 -25.266 -44.507 1.00 40.06 315 HIS A O 1
#

Secondary structure (DSSP, 8-state):
-HHHHHHHHHHHHHHHHHHHHHHHHHHHHHHHHHHHHHHTT--TTS---HHHHHHHHHHHHHHTT--HHHHHHHHHHHHHHHHHHHT-SS--HHHHHHHHHHHHHHHHHHHHHHHHHHHH-GGGS-HHHHHHHHHHHH-HHHHHTTT-TTT---HHHHHHHHHHHHHHHHHHHHHHHHHHHHHHHHHHHHHHHS--S-----S-TT-TT-S---S-HHHHHHHHHHHHHHHHHHHHHHTT--SB-SSS-SS-TT-HHHHTTB-HHHHHHHTT-HHHHHHHHHHHHHHHHHHHHHHHHHHHHHH-HHHHHHHTT--